Protein AF-0000000077059542 (afdb_homodimer)

Structure (mmCIF, N/CA/C/O backbone):
data_AF-0000000077059542-model_v1
#
loop_
_entity.id
_entity.type
_entity.pdbx_description
1 polymer '(S)-ureidoglycine aminohydrolase cupin domain-containing protein'
#
loop_
_atom_site.group_PDB
_atom_site.id
_atom_site.type_symbol
_atom_site.label_atom_id
_atom_site.label_alt_id
_atom_site.label_comp_id
_atom_site.label_asym_id
_atom_site.label_entity_id
_atom_site.label_seq_id
_atom_site.pdbx_PDB_ins_code
_atom_site.Cartn_x
_atom_site.Cartn_y
_atom_site.Cartn_z
_atom_site.occupancy
_atom_site.B_iso_or_equiv
_atom_site.auth_seq_id
_atom_site.auth_comp_id
_atom_site.auth_asym_id
_atom_site.auth_atom_id
_atom_site.pdbx_PDB_model_num
ATOM 1 N N . MET A 1 1 ? -5.996 3.938 18.656 1 91.06 1 MET A N 1
ATOM 2 C CA . MET A 1 1 ? -5.18 5.035 18.141 1 91.06 1 MET A CA 1
ATOM 3 C C . MET A 1 1 ? -5.598 5.406 16.719 1 91.06 1 MET A C 1
ATOM 5 O O . MET A 1 1 ? -6.008 4.543 15.938 1 91.06 1 MET A O 1
ATOM 9 N N . PRO A 1 2 ? -5.57 6.727 16.438 1 96.81 2 PRO A N 1
ATOM 10 C CA . PRO A 1 2 ? -5.965 7.133 15.078 1 96.81 2 PRO A CA 1
ATOM 11 C C . PRO A 1 2 ? -5.043 6.562 14 1 96.81 2 PRO A C 1
ATOM 13 O O . PRO A 1 2 ? -5.496 6.273 12.891 1 96.81 2 PRO A O 1
ATOM 16 N N . VAL A 1 3 ? -3.701 6.391 14.398 1 97.56 3 VAL A N 1
ATOM 17 C CA . VAL A 1 3 ? -2.721 5.859 13.461 1 97.56 3 VAL A CA 1
ATOM 18 C C . VAL A 1 3 ? -1.944 4.719 14.117 1 97.56 3 VAL A C 1
ATOM 20 O O . VAL A 1 3 ? -1.493 4.84 15.258 1 97.56 3 VAL A O 1
ATOM 23 N N . ASP A 1 4 ? -1.841 3.586 13.438 1 97.25 4 ASP A N 1
ATOM 24 C CA . ASP A 1 4 ? -0.886 2.545 13.805 1 97.25 4 ASP A CA 1
ATOM 25 C C . ASP A 1 4 ? 0.441 2.732 13.078 1 97.25 4 ASP A C 1
ATOM 27 O O . ASP A 1 4 ? 0.459 2.975 11.867 1 97.25 4 ASP A O 1
ATOM 31 N N . PHE A 1 5 ? 1.525 2.656 13.797 1 97.19 5 PHE A N 1
ATOM 32 C CA . PHE A 1 5 ? 2.865 2.762 13.234 1 97.19 5 PHE A CA 1
ATOM 33 C C . PHE A 1 5 ? 3.605 1.435 13.344 1 97.19 5 PHE A C 1
ATOM 35 O O . PHE A 1 5 ? 3.504 0.744 14.359 1 97.19 5 PHE A O 1
ATOM 42 N N . GLN A 1 6 ? 4.312 1.134 12.273 1 96 6 GLN A N 1
ATOM 43 C CA . GLN A 1 6 ? 5.137 -0.071 12.273 1 96 6 GLN A CA 1
ATOM 44 C C . GLN A 1 6 ? 6.594 0.259 11.969 1 96 6 GLN A C 1
ATOM 46 O O . GLN A 1 6 ? 6.883 1.061 11.078 1 96 6 GLN A O 1
ATOM 51 N N . SER A 1 7 ? 7.461 -0.426 12.711 1 96.69 7 SER A N 1
ATOM 52 C CA . SER A 1 7 ? 8.891 -0.231 12.492 1 96.69 7 SER A CA 1
ATOM 53 C C . SER A 1 7 ? 9.359 -0.919 11.211 1 96.69 7 SER A C 1
ATOM 55 O O . SER A 1 7 ? 8.695 -1.835 10.719 1 96.69 7 SER A O 1
ATOM 57 N N . ALA A 1 8 ? 10.547 -0.429 10.773 1 95.25 8 ALA A N 1
ATOM 58 C CA . ALA A 1 8 ? 11.125 -1.037 9.578 1 95.25 8 ALA A CA 1
ATOM 59 C C . ALA A 1 8 ? 11.5 -2.494 9.828 1 95.25 8 ALA A C 1
ATOM 61 O O . ALA A 1 8 ? 11.648 -3.275 8.891 1 95.25 8 ALA A O 1
ATOM 62 N N . THR A 1 9 ? 11.633 -2.836 11.039 1 92.62 9 THR A N 1
ATOM 63 C CA . THR A 1 9 ? 12.055 -4.195 11.367 1 92.62 9 THR A CA 1
ATOM 64 C C . THR A 1 9 ? 10.938 -5.191 11.055 1 92.62 9 THR A C 1
ATOM 66 O O . THR A 1 9 ? 11.195 -6.387 10.898 1 92.62 9 THR A O 1
ATOM 69 N N . GLU A 1 10 ? 9.734 -4.699 10.992 1 90.81 10 GLU A N 1
ATOM 70 C CA . GLU A 1 10 ? 8.602 -5.574 10.711 1 90.81 10 GLU A CA 1
ATOM 71 C C . GLU A 1 10 ? 8.789 -6.316 9.398 1 90.81 10 GLU A C 1
ATOM 73 O O . GLU A 1 10 ? 8.305 -7.441 9.234 1 90.81 10 GLU A O 1
ATOM 78 N N . ARG A 1 11 ? 9.555 -5.738 8.484 1 90 11 ARG A N 1
ATOM 79 C CA . ARG A 1 11 ? 9.766 -6.352 7.18 1 90 11 ARG A CA 1
ATOM 80 C C . ARG A 1 11 ? 10.602 -7.621 7.297 1 90 11 ARG A C 1
ATOM 82 O O . ARG A 1 11 ? 10.672 -8.414 6.355 1 90 11 ARG A O 1
ATOM 89 N N . PHE A 1 12 ? 11.156 -7.84 8.469 1 87.31 12 PHE A N 1
ATOM 90 C CA . PHE A 1 12 ? 12.023 -8.992 8.672 1 87.31 12 PHE A CA 1
ATOM 91 C C . PHE A 1 12 ? 11.367 -10.016 9.594 1 87.31 12 PHE A C 1
ATOM 93 O O . PHE A 1 12 ? 11.93 -11.078 9.859 1 87.31 12 PHE A O 1
ATOM 100 N N . LYS A 1 13 ? 10.25 -9.68 10.062 1 84 13 LYS A N 1
ATOM 101 C CA . LYS A 1 13 ? 9.539 -10.57 10.977 1 84 13 LYS A CA 1
ATOM 102 C C . LYS A 1 13 ? 8.32 -11.195 10.297 1 84 13 LYS A C 1
ATOM 104 O O . LYS A 1 13 ? 7.223 -11.203 10.867 1 84 13 LYS A O 1
ATOM 109 N N . ILE A 1 14 ? 8.57 -11.648 9.141 1 87.56 14 ILE A N 1
ATOM 110 C CA . ILE A 1 14 ? 7.465 -12.188 8.352 1 87.56 14 ILE A CA 1
ATOM 111 C C . ILE A 1 14 ? 7.469 -13.719 8.445 1 87.56 14 ILE A C 1
ATOM 113 O O . ILE A 1 14 ? 8.453 -14.359 8.078 1 87.56 14 ILE A O 1
ATOM 117 N N . PRO A 1 15 ? 6.383 -14.211 8.953 1 89.12 15 PRO A N 1
ATOM 118 C CA . PRO A 1 15 ? 6.328 -15.672 9.055 1 89.12 15 PRO A CA 1
ATOM 119 C C . PRO A 1 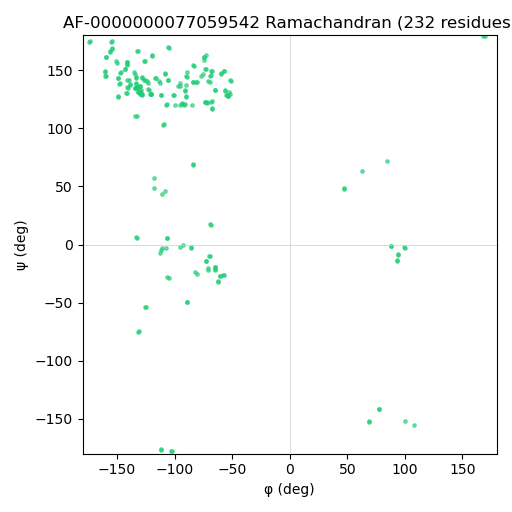15 ? 6.148 -16.359 7.703 1 89.12 15 PRO A C 1
ATOM 121 O O . PRO A 1 15 ? 5.637 -15.742 6.762 1 89.12 15 PRO A O 1
ATOM 124 N N . GLU A 1 16 ? 6.441 -17.688 7.652 1 87.88 16 GLU A N 1
ATOM 125 C CA . GLU A 1 16 ? 6.234 -18.5 6.461 1 87.88 16 GLU A CA 1
ATOM 126 C C . GLU A 1 16 ? 4.75 -18.734 6.199 1 87.88 16 GLU A C 1
ATOM 128 O O . GLU A 1 16 ? 3.98 -18.969 7.133 1 87.88 16 GLU A O 1
ATOM 133 N N . ALA A 1 17 ? 4.391 -18.703 4.977 1 82.94 17 ALA A N 1
ATOM 13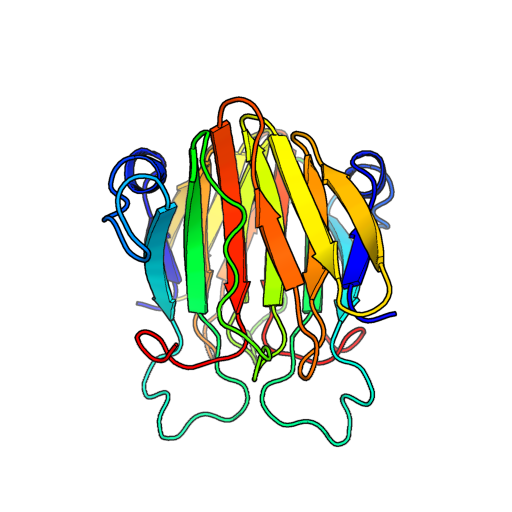4 C CA . ALA A 1 17 ? 2.971 -18.797 4.645 1 82.94 17 ALA A CA 1
ATOM 135 C C . ALA A 1 17 ? 2.713 -19.938 3.658 1 82.94 17 ALA A C 1
ATOM 137 O O . ALA A 1 17 ? 1.747 -20.688 3.809 1 82.94 17 ALA A O 1
ATOM 138 N N . PHE A 1 18 ? 3.379 -20.031 2.506 1 80.5 18 PHE A N 1
ATOM 139 C CA . PHE A 1 18 ? 3.109 -20.984 1.445 1 80.5 18 PHE A CA 1
ATOM 140 C C . PHE A 1 18 ? 4.312 -21.891 1.217 1 80.5 18 PHE A C 1
ATOM 142 O O . PHE A 1 18 ? 4.793 -22.031 0.089 1 80.5 18 PHE A O 1
ATOM 149 N N . GLY A 1 19 ? 4.793 -22.406 2.295 1 79.44 19 GLY A N 1
ATOM 150 C CA . GLY A 1 19 ? 5.961 -23.266 2.166 1 79.44 19 GLY A CA 1
ATOM 151 C C . GLY A 1 19 ? 7.234 -22.625 2.68 1 79.44 19 GLY A C 1
ATOM 152 O O . GLY A 1 19 ? 7.18 -21.625 3.404 1 79.44 19 GLY A O 1
ATOM 153 N N . SER A 1 20 ? 8.312 -23.078 2.168 1 86.38 20 SER A N 1
ATOM 154 C CA . SER A 1 20 ? 9.562 -22.75 2.842 1 86.38 20 SER A CA 1
ATOM 155 C C . SER A 1 20 ? 10.18 -21.484 2.258 1 86.38 20 SER A C 1
ATOM 157 O O . SER A 1 20 ? 11.234 -21.031 2.719 1 86.38 20 SER A O 1
ATOM 159 N N . HIS A 1 21 ? 9.492 -20.875 1.218 1 96.25 21 HIS A N 1
ATOM 160 C CA . HIS A 1 21 ? 10.234 -19.781 0.618 1 96.25 21 HIS A CA 1
ATOM 161 C C . HIS A 1 21 ? 9.352 -18.547 0.441 1 96.25 21 HIS A C 1
ATOM 163 O O . HIS A 1 21 ? 9.711 -17.625 -0.286 1 96.25 21 HIS A O 1
ATOM 169 N N . VAL A 1 22 ? 8.148 -18.641 0.962 1 95.94 22 VAL A N 1
ATOM 170 C CA . VAL A 1 22 ? 7.234 -17.5 0.896 1 95.94 22 VAL A CA 1
ATOM 171 C C . VAL A 1 22 ? 6.84 -17.078 2.307 1 95.94 22 VAL A C 1
ATOM 173 O O . VAL A 1 22 ? 6.422 -17.906 3.121 1 95.94 22 VAL A O 1
ATOM 176 N N . PHE A 1 23 ? 6.977 -15.797 2.57 1 95.69 23 PHE A N 1
ATOM 177 C CA . PHE A 1 23 ? 6.703 -15.203 3.875 1 95.6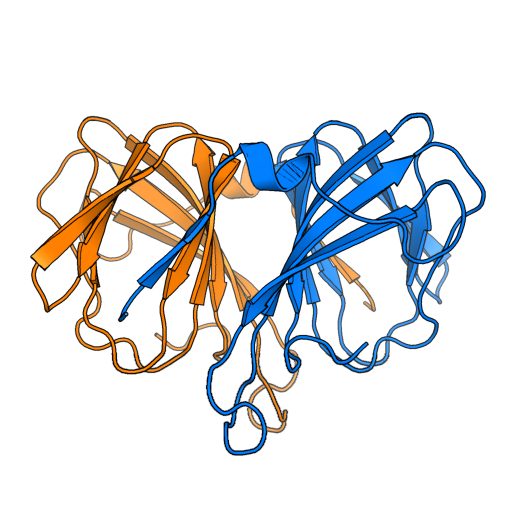9 23 PHE A CA 1
ATOM 178 C C . PHE A 1 23 ? 5.77 -14.008 3.738 1 95.69 23 PHE A C 1
ATOM 180 O O . PHE A 1 23 ? 5.941 -13.172 2.846 1 95.69 23 PHE A O 1
ATOM 187 N N . PHE A 1 24 ? 4.707 -13.992 4.527 1 94 24 PHE A N 1
ATOM 188 C CA . PHE A 1 24 ? 3.914 -12.773 4.543 1 94 24 PHE A CA 1
ATOM 189 C C . PHE A 1 24 ? 3.25 -12.578 5.902 1 94 24 PHE A C 1
ATOM 191 O O . PHE A 1 24 ? 3.076 -13.531 6.66 1 94 24 PHE A O 1
ATOM 198 N N . ARG A 1 25 ? 2.934 -11.336 6.188 1 93.88 25 ARG A N 1
ATOM 199 C CA . ARG A 1 25 ? 2.27 -10.961 7.434 1 93.88 25 ARG A CA 1
ATOM 200 C C . ARG A 1 25 ? 1.373 -9.75 7.238 1 93.88 25 ARG A C 1
ATOM 202 O O . ARG A 1 25 ? 1.81 -8.727 6.695 1 93.88 25 ARG A O 1
ATOM 209 N N . ASP A 1 26 ? 0.082 -9.93 7.668 1 96.38 26 ASP A N 1
ATOM 210 C CA . ASP A 1 26 ? -0.771 -8.758 7.848 1 96.38 26 ASP A CA 1
ATOM 211 C C . ASP A 1 26 ? -0.276 -7.895 9.008 1 96.38 26 ASP A C 1
ATOM 213 O O . ASP A 1 26 ? -0.226 -8.352 10.148 1 96.38 26 ASP A O 1
ATOM 217 N N . ILE A 1 27 ? 0.007 -6.625 8.734 1 96.06 27 ILE A N 1
ATOM 218 C CA . ILE A 1 27 ? 0.689 -5.867 9.781 1 96.06 27 ILE A CA 1
ATOM 219 C C . ILE A 1 27 ? -0.287 -4.891 10.43 1 96.06 27 ILE A C 1
ATOM 221 O O . ILE A 1 27 ? -0.1 -4.488 11.578 1 96.06 27 ILE A O 1
ATOM 225 N N . ALA A 1 28 ? -1.316 -4.406 9.742 1 97.38 28 ALA A N 1
ATOM 226 C CA . ALA A 1 28 ? -2.391 -3.564 10.258 1 97.38 28 ALA A CA 1
ATOM 227 C C . ALA A 1 28 ? -3.607 -3.6 9.336 1 97.38 28 ALA A C 1
ATOM 229 O O . ALA A 1 28 ? -3.467 -3.752 8.125 1 97.38 28 ALA A O 1
ATOM 230 N N . GLY A 1 29 ? -4.746 -3.453 9.914 1 98.25 29 GLY A N 1
ATOM 231 C CA . GLY A 1 29 ? -5.938 -3.547 9.086 1 98.25 29 GLY A CA 1
ATOM 232 C C . GLY A 1 29 ? -7.129 -2.805 9.664 1 98.25 29 GLY A C 1
ATOM 233 O O . GLY A 1 29 ? -7.051 -2.258 10.766 1 98.25 29 GLY A O 1
ATOM 234 N N . THR A 1 30 ? -8.156 -2.779 8.898 1 98.44 30 THR A N 1
ATOM 235 C CA . THR A 1 30 ? -9.422 -2.154 9.273 1 98.44 30 THR A CA 1
ATOM 236 C C . THR A 1 30 ? -9.93 -2.717 10.602 1 98.44 30 THR A C 1
ATOM 238 O O . THR A 1 30 ? -9.977 -3.936 10.789 1 98.44 30 THR A O 1
ATOM 241 N N . LYS A 1 31 ? -10.219 -1.711 11.43 1 96.12 31 LYS A N 1
ATOM 242 C CA . LYS A 1 31 ? -10.875 -2.111 12.672 1 96.12 31 LYS A CA 1
ATOM 243 C C . LYS A 1 31 ? -12.32 -2.52 12.422 1 96.12 31 LYS A C 1
ATOM 245 O O . LYS A 1 31 ? -12.984 -1.965 11.539 1 96.12 31 LYS A O 1
ATOM 250 N N . ASP A 1 32 ? -12.891 -3.438 13.25 1 94.12 32 ASP A N 1
ATOM 251 C CA . ASP A 1 32 ? -14.273 -3.91 13.133 1 94.12 32 ASP A CA 1
ATOM 252 C C . ASP A 1 32 ? -14.609 -4.273 11.688 1 94.12 32 ASP A C 1
ATOM 254 O O . ASP A 1 32 ? -15.617 -3.818 11.148 1 94.12 32 ASP A O 1
ATOM 258 N N . ALA A 1 33 ? -13.766 -5.012 11.039 1 93.5 33 ALA A N 1
ATOM 259 C CA . ALA A 1 33 ? -13.836 -5.301 9.609 1 93.5 33 ALA A CA 1
ATOM 260 C C . ALA A 1 33 ? -15.133 -6.02 9.258 1 93.5 33 ALA A C 1
ATOM 262 O O . ALA A 1 33 ? -15.609 -5.941 8.117 1 93.5 33 ALA A O 1
ATOM 263 N N . ASP A 1 34 ? -15.664 -6.715 10.164 1 92.25 34 ASP A N 1
ATOM 264 C CA . ASP A 1 34 ? -16.906 -7.438 9.898 1 92.25 34 ASP A CA 1
ATOM 265 C C . ASP A 1 34 ? -18.062 -6.473 9.617 1 92.25 34 ASP A C 1
ATOM 267 O O . ASP A 1 34 ? -19.031 -6.836 8.969 1 92.25 34 ASP A O 1
ATOM 271 N N . ARG A 1 35 ? -17.922 -5.285 10.055 1 92.38 35 ARG A N 1
ATOM 272 C CA . ARG A 1 35 ? -18.984 -4.297 9.922 1 92.38 35 ARG A CA 1
ATOM 273 C C . ARG A 1 35 ? -18.578 -3.189 8.953 1 92.38 35 ARG A C 1
ATOM 275 O O . ARG A 1 35 ? -19.375 -2.285 8.672 1 92.38 35 ARG A O 1
ATOM 282 N N . ALA A 1 36 ? -17.453 -3.232 8.516 1 91.69 36 ALA A N 1
ATOM 283 C CA . ALA A 1 36 ? -16.922 -2.135 7.711 1 91.69 36 ALA A CA 1
ATOM 284 C C . ALA A 1 36 ? -17.094 -2.414 6.219 1 91.69 36 ALA A C 1
ATOM 286 O O . ALA A 1 36 ? -16.953 -3.557 5.777 1 91.69 36 ALA A O 1
ATOM 287 N N . GLN A 1 37 ? -17.469 -1.253 5.629 1 90.81 37 GLN A N 1
ATOM 288 C CA . GLN A 1 37 ? -17.328 -1.276 4.176 1 90.81 37 GLN A CA 1
ATOM 289 C C . GLN A 1 37 ? -15.938 -0.8 3.758 1 90.81 37 GLN A C 1
ATOM 291 O O . GLN A 1 37 ? -15.258 -0.093 4.512 1 90.81 37 GLN A O 1
ATOM 296 N N . ASP A 1 38 ? -15.398 -1.327 2.631 1 96.25 38 ASP A N 1
ATOM 297 C CA . ASP A 1 38 ? -14.078 -0.953 2.121 1 96.25 38 ASP A CA 1
ATOM 298 C C . ASP A 1 38 ? -12.984 -1.317 3.117 1 96.25 38 ASP A C 1
ATOM 300 O O . ASP A 1 38 ? -12.32 -0.437 3.668 1 96.25 38 ASP A O 1
ATOM 304 N N . ARG A 1 39 ? -12.852 -2.639 3.359 1 98.06 39 ARG A N 1
ATOM 305 C CA . ARG A 1 39 ? -11.844 -3.15 4.289 1 98.06 39 ARG A CA 1
ATOM 306 C C . ARG A 1 39 ? -10.453 -3.113 3.668 1 98.06 39 ARG A C 1
ATOM 308 O O . ARG A 1 39 ? -10.305 -3.271 2.455 1 98.06 39 ARG A O 1
ATOM 315 N N . LEU A 1 40 ? -9.461 -2.889 4.461 1 98.75 40 LEU A N 1
ATOM 316 C CA . LEU A 1 40 ? -8.07 -2.721 4.043 1 98.75 40 LEU A CA 1
ATOM 317 C C . LEU A 1 40 ? -7.121 -3.395 5.027 1 98.75 40 LEU A C 1
ATOM 319 O O . LEU A 1 40 ? -7.324 -3.318 6.242 1 98.75 40 LEU A O 1
ATOM 323 N N . VAL A 1 41 ? -6.121 -3.979 4.461 1 98.56 41 VAL A N 1
ATOM 324 C CA . VAL A 1 41 ? -5.039 -4.484 5.301 1 98.56 41 VAL A CA 1
ATOM 325 C C . VAL A 1 41 ? -3.695 -4.176 4.645 1 98.56 41 VAL A C 1
ATOM 327 O O . VAL A 1 41 ? -3.557 -4.266 3.424 1 98.56 41 VAL A O 1
ATOM 330 N N . GLY A 1 42 ? -2.711 -3.744 5.434 1 98.38 42 GLY A N 1
ATOM 331 C CA . GLY A 1 42 ? -1.321 -3.633 5.023 1 98.38 42 GLY A CA 1
ATOM 332 C C . GLY A 1 42 ? -0.521 -4.895 5.277 1 98.38 42 GLY A C 1
ATOM 333 O O . GLY A 1 42 ? -0.759 -5.602 6.258 1 98.38 42 GLY A O 1
ATOM 334 N N . ILE A 1 43 ? 0.43 -5.191 4.363 1 97.5 43 ILE A N 1
ATOM 335 C CA . ILE A 1 43 ? 1.104 -6.484 4.367 1 97.5 43 ILE A CA 1
ATOM 336 C C . ILE A 1 43 ? 2.584 -6.297 4.035 1 97.5 43 ILE A C 1
ATOM 338 O O . ILE A 1 43 ? 2.93 -5.562 3.107 1 97.5 43 ILE A O 1
ATOM 342 N N . TRP A 1 44 ? 3.438 -6.945 4.758 1 97.88 44 TRP A N 1
ATOM 343 C CA . TRP A 1 44 ? 4.77 -7.215 4.234 1 97.88 44 TRP A CA 1
ATOM 344 C C . TRP A 1 44 ? 4.848 -8.617 3.633 1 97.88 44 TRP A C 1
ATOM 346 O O . TRP A 1 44 ? 4.281 -9.562 4.18 1 97.88 44 TRP A O 1
ATOM 356 N N . PHE A 1 45 ? 5.453 -8.711 2.521 1 97.06 45 PHE A N 1
ATOM 357 C CA . PHE A 1 45 ? 5.586 -9.93 1.737 1 97.06 45 PHE A CA 1
ATOM 358 C C . PHE A 1 45 ? 7.031 -10.141 1.302 1 97.06 45 PHE A C 1
ATOM 360 O O . PHE A 1 45 ? 7.676 -9.211 0.81 1 97.06 45 PHE A O 1
ATOM 367 N N . ARG A 1 46 ? 7.547 -11.359 1.52 1 97.31 46 ARG A N 1
ATOM 368 C CA . ARG A 1 46 ? 8.867 -11.758 1.037 1 97.31 46 ARG A CA 1
ATOM 369 C C . ARG A 1 46 ? 8.797 -13.094 0.304 1 97.31 46 ARG A C 1
ATOM 371 O O . ARG A 1 46 ? 8.117 -14.023 0.755 1 97.31 46 ARG A O 1
ATOM 378 N N . ILE A 1 47 ? 9.477 -13.133 -0.782 1 97.56 47 ILE A N 1
ATOM 379 C CA . ILE A 1 47 ? 9.602 -14.391 -1.511 1 97.56 47 ILE A CA 1
ATOM 380 C C . ILE A 1 47 ? 11.078 -14.648 -1.823 1 97.56 47 ILE A C 1
ATOM 382 O O . ILE A 1 47 ? 11.805 -13.742 -2.211 1 97.56 47 ILE A O 1
ATOM 386 N N . GLU A 1 48 ? 11.492 -15.805 -1.572 1 97.62 48 GLU A N 1
ATOM 387 C CA . GLU A 1 48 ? 12.828 -16.266 -1.922 1 97.62 48 GLU A CA 1
ATOM 388 C C . GLU A 1 48 ? 12.789 -17.219 -3.117 1 97.62 48 GLU A C 1
ATOM 390 O O . GLU A 1 48 ? 11.711 -17.594 -3.58 1 97.62 48 GLU A O 1
ATOM 395 N N . LYS A 1 49 ? 14.008 -17.484 -3.588 1 97.69 49 LYS A N 1
ATOM 396 C CA . LYS A 1 49 ? 14.086 -18.391 -4.723 1 97.69 49 LYS A CA 1
ATOM 397 C C . LYS A 1 49 ? 13.336 -19.688 -4.438 1 97.69 49 LYS A C 1
ATOM 399 O O . LYS A 1 49 ? 13.5 -20.281 -3.367 1 97.69 49 LYS A O 1
ATOM 404 N N . GLY A 1 50 ? 12.5 -20.109 -5.344 1 96.75 50 GLY A N 1
ATOM 405 C CA . GLY A 1 50 ? 11.68 -21.312 -5.262 1 96.75 50 GLY A CA 1
ATOM 406 C C . GLY A 1 50 ? 10.609 -21.375 -6.34 1 96.75 50 GLY A C 1
ATOM 407 O O . GLY A 1 50 ? 10.586 -20.547 -7.254 1 96.75 50 GLY A O 1
ATOM 408 N N . PRO A 1 51 ? 9.812 -22.469 -6.344 1 95.75 51 PRO A N 1
ATOM 409 C CA . PRO A 1 51 ? 8.727 -22.547 -7.324 1 95.75 51 PRO A CA 1
ATOM 410 C C . PRO A 1 51 ? 7.77 -21.359 -7.234 1 95.75 51 PRO A C 1
ATOM 412 O O . PRO A 1 51 ? 7.613 -20.766 -6.16 1 95.75 51 PRO A O 1
ATOM 415 N N . GLU A 1 52 ? 7.199 -21 -8.406 1 95.56 52 GLU A N 1
ATOM 416 C CA . GLU A 1 52 ? 6.203 -19.938 -8.383 1 95.56 52 GLU A CA 1
ATOM 417 C C . GLU A 1 52 ? 5.02 -20.297 -7.492 1 95.56 52 GLU A C 1
ATOM 419 O O . GLU A 1 52 ? 4.629 -21.469 -7.418 1 95.56 52 GLU A O 1
ATOM 424 N N . VAL A 1 53 ? 4.445 -19.266 -6.875 1 94.56 53 VAL A N 1
ATOM 425 C CA . VAL A 1 53 ? 3.344 -19.5 -5.945 1 94.56 53 VAL A CA 1
ATOM 426 C C . VAL A 1 53 ? 2.227 -18.484 -6.211 1 94.56 53 VAL A C 1
ATOM 428 O O . VAL A 1 53 ? 2.479 -17.391 -6.707 1 94.56 53 VAL A O 1
ATOM 431 N N . GLY A 1 54 ? 0.961 -18.859 -5.984 1 89.5 54 GLY A N 1
ATOM 432 C CA . GLY A 1 54 ? -0.188 -17.969 -6.004 1 89.5 54 GLY A CA 1
ATOM 433 C C . GLY A 1 54 ? -1.394 -18.547 -5.277 1 89.5 54 GLY A C 1
ATOM 434 O O . GLY A 1 54 ? -1.555 -19.766 -5.191 1 89.5 54 GLY A O 1
ATOM 435 N N . PRO A 1 55 ? -2.166 -17.625 -4.605 1 78.62 55 PRO A N 1
ATOM 436 C CA . PRO A 1 55 ? -3.326 -18.094 -3.834 1 78.62 55 PRO A CA 1
ATOM 437 C C . PRO A 1 55 ? -4.457 -18.609 -4.723 1 78.62 55 PRO A C 1
ATOM 439 O O . PRO A 1 55 ? -5.582 -18.781 -4.25 1 78.62 55 PRO A O 1
ATOM 442 N N . GLY A 1 56 ? -4.23 -18.922 -5.934 1 87.25 56 GLY A N 1
ATOM 443 C CA . GLY A 1 56 ? -5.348 -19.156 -6.832 1 87.25 56 GLY A CA 1
ATOM 444 C C . GLY A 1 56 ? -6.008 -17.891 -7.32 1 87.25 56 GLY A C 1
ATOM 445 O O . GLY A 1 56 ? -5.324 -16.891 -7.602 1 87.25 56 GLY A O 1
ATOM 446 N N . ILE A 1 57 ? -7.344 -17.938 -7.414 1 94.31 57 ILE A N 1
ATOM 447 C CA . ILE A 1 57 ? -8.062 -16.75 -7.852 1 94.31 57 ILE A CA 1
ATOM 448 C C . ILE A 1 57 ? -8.039 -15.695 -6.746 1 94.31 57 ILE A C 1
ATOM 450 O O . ILE A 1 57 ? -8.445 -15.961 -5.613 1 94.31 57 ILE A O 1
ATOM 454 N N . HIS A 1 58 ? -7.508 -14.547 -7.07 1 95 58 HIS A N 1
ATOM 455 C CA . HIS A 1 58 ? -7.555 -13.43 -6.137 1 95 58 HIS A CA 1
ATOM 456 C C . HIS A 1 58 ? -8.984 -12.93 -5.941 1 95 58 HIS A C 1
ATOM 458 O O . HIS A 1 58 ? -9.57 -12.336 -6.852 1 95 58 HIS A O 1
ATOM 464 N N . GLY A 1 59 ? -9.445 -13.062 -4.738 1 94.31 59 GLY A N 1
ATOM 465 C CA . GLY A 1 59 ? -10.82 -12.656 -4.469 1 94.31 59 GLY A CA 1
ATOM 466 C C . GLY A 1 59 ? -10.961 -11.18 -4.145 1 94.31 59 GLY A C 1
ATOM 467 O O . GLY A 1 59 ? -12.062 -10.703 -3.889 1 94.31 59 GLY A O 1
ATOM 468 N N . TYR A 1 60 ? -9.961 -10.453 -4.082 1 96.56 60 TYR A N 1
ATOM 469 C CA . TYR A 1 60 ? -9.922 -9.039 -3.719 1 96.56 60 TYR A CA 1
ATOM 470 C C . TYR A 1 60 ? -8.906 -8.289 -4.57 1 96.56 60 TYR A C 1
ATOM 472 O O . TYR A 1 60 ? -8.031 -8.898 -5.191 1 96.56 60 TYR A O 1
ATOM 480 N N . ASP A 1 61 ? -9.109 -6.988 -4.676 1 98.06 61 ASP A N 1
ATOM 481 C CA . ASP A 1 61 ? -8.07 -6.133 -5.242 1 98.06 61 ASP A CA 1
ATOM 482 C C . ASP A 1 61 ? -6.863 -6.043 -4.312 1 98.06 61 ASP A C 1
ATOM 484 O O . ASP A 1 61 ? -7.016 -5.977 -3.092 1 98.06 61 ASP A O 1
ATOM 488 N N . GLU A 1 62 ? -5.699 -5.945 -4.852 1 98.31 62 GLU A N 1
ATOM 489 C CA . GLU A 1 62 ? -4.441 -5.836 -4.121 1 98.31 62 GLU A CA 1
ATOM 490 C C . GLU A 1 62 ? -3.426 -4.996 -4.891 1 98.31 62 GLU A C 1
ATOM 492 O O . GLU A 1 62 ? -3.311 -5.117 -6.113 1 98.31 62 GLU A O 1
ATOM 497 N N . CYS A 1 63 ? -2.729 -4.148 -4.172 1 98.88 63 CYS A N 1
ATOM 498 C CA . CYS A 1 63 ? -1.642 -3.408 -4.801 1 98.88 63 CYS A CA 1
ATOM 499 C C . CYS A 1 63 ? -0.375 -3.473 -3.955 1 98.88 63 CYS A C 1
ATOM 501 O O . CYS A 1 63 ? -0.407 -3.951 -2.82 1 98.88 63 CYS A O 1
ATOM 503 N N . GLY A 1 64 ? 0.714 -3.074 -4.578 1 98.69 64 GLY A N 1
ATOM 504 C CA . GLY A 1 64 ? 1.964 -3.096 -3.836 1 98.69 64 GLY A CA 1
ATOM 505 C C . GLY A 1 64 ? 3.123 -2.484 -4.602 1 98.69 64 GLY A C 1
ATOM 506 O O . GLY A 1 64 ? 2.975 -2.102 -5.766 1 98.69 64 GLY A O 1
ATOM 507 N N . VAL A 1 65 ? 4.238 -2.387 -3.908 1 98.81 65 VAL A N 1
ATOM 508 C CA . VAL A 1 65 ? 5.504 -1.903 -4.453 1 98.81 65 VAL A CA 1
ATOM 509 C C . VAL A 1 65 ? 6.637 -2.842 -4.039 1 98.81 65 VAL A C 1
ATOM 511 O O . VAL A 1 65 ? 6.664 -3.328 -2.906 1 98.81 65 VAL A O 1
ATOM 514 N N . VAL A 1 66 ? 7.508 -3.076 -5.008 1 98.69 66 VAL A N 1
ATOM 515 C CA . VAL A 1 66 ? 8.711 -3.82 -4.66 1 98.69 66 VAL A CA 1
ATOM 516 C C . VAL A 1 66 ? 9.656 -2.93 -3.859 1 98.69 66 VAL A C 1
ATOM 518 O O . VAL A 1 66 ? 10.047 -1.854 -4.324 1 98.69 66 VAL A O 1
ATOM 521 N N . TRP A 1 67 ? 9.961 -3.398 -2.713 1 98.06 67 TRP A N 1
ATOM 522 C CA . TRP A 1 67 ? 10.82 -2.652 -1.801 1 98.06 67 TRP A CA 1
ATOM 523 C C . TRP A 1 67 ? 12.289 -2.992 -2.035 1 98.06 67 TRP A C 1
ATOM 525 O O . TRP A 1 67 ? 13.125 -2.096 -2.143 1 98.06 67 TRP A O 1
ATOM 535 N N . GLU A 1 68 ? 12.57 -4.211 -2.074 1 97.56 68 GLU A N 1
ATOM 536 C CA . GLU A 1 68 ? 13.914 -4.742 -2.242 1 97.56 68 GLU A CA 1
ATOM 537 C C . GLU A 1 68 ? 13.914 -6 -3.109 1 97.56 68 GLU A C 1
ATOM 539 O O . GLU A 1 68 ? 12.953 -6.77 -3.088 1 97.56 68 GLU A O 1
ATOM 544 N N . GLY A 1 69 ? 15.07 -6.234 -3.834 1 98.31 69 GLY A N 1
ATOM 545 C CA . GLY A 1 69 ? 15.164 -7.402 -4.695 1 98.31 69 GLY A CA 1
ATOM 546 C C . GLY A 1 69 ? 14.25 -7.32 -5.906 1 98.31 69 GLY A C 1
ATOM 547 O O . GLY A 1 69 ? 14.062 -6.246 -6.48 1 98.31 69 GLY A O 1
ATOM 548 N N . THR A 1 70 ? 13.852 -8.59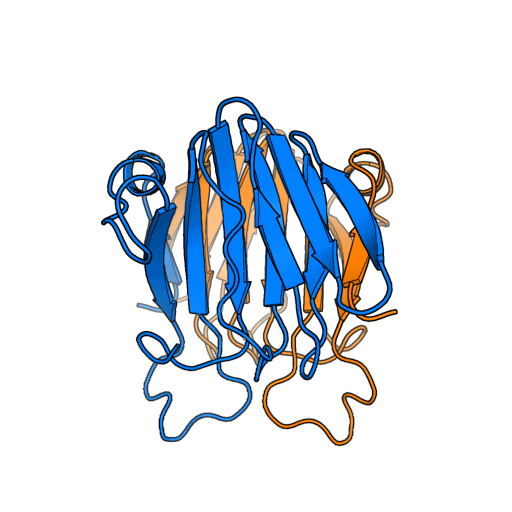4 -6.383 1 98.75 70 THR A N 1
ATOM 549 C CA . THR A 1 70 ? 13 -8.656 -7.562 1 98.75 70 THR A CA 1
ATOM 550 C C . THR A 1 70 ? 11.844 -9.625 -7.336 1 98.75 70 THR A C 1
ATOM 552 O O . THR A 1 70 ? 12.008 -10.664 -6.691 1 98.75 70 THR A O 1
ATOM 555 N N . VAL A 1 71 ? 10.727 -9.297 -7.867 1 98.62 71 VAL A N 1
ATOM 556 C CA . VAL A 1 71 ? 9.547 -10.156 -7.855 1 98.62 71 VAL A CA 1
ATOM 557 C C . VAL A 1 71 ? 8.992 -10.289 -9.273 1 98.62 71 VAL A C 1
ATOM 559 O O . VAL A 1 71 ? 8.805 -9.289 -9.969 1 98.62 71 VAL A O 1
ATOM 562 N N . THR A 1 72 ? 8.773 -11.484 -9.672 1 98.62 72 THR A N 1
ATOM 563 C CA . THR A 1 72 ? 8.125 -11.75 -10.953 1 98.62 72 THR A CA 1
ATOM 564 C C . THR A 1 72 ? 6.652 -12.102 -10.758 1 98.62 72 THR A C 1
ATOM 566 O O . THR A 1 72 ? 6.31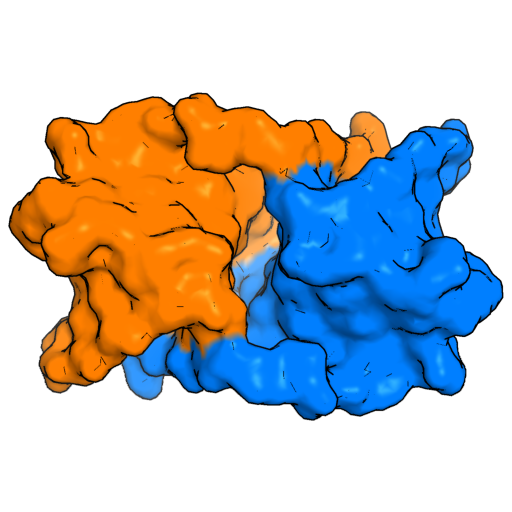6 -12.938 -9.922 1 98.62 72 THR A O 1
ATOM 569 N N . LEU A 1 73 ? 5.801 -11.445 -11.461 1 98.5 73 LEU A N 1
ATOM 570 C CA . LEU A 1 73 ? 4.379 -11.766 -11.492 1 98.5 73 LEU A CA 1
ATOM 571 C C . LEU A 1 73 ? 3.975 -12.297 -12.867 1 98.5 73 LEU A C 1
ATOM 573 O O . LEU A 1 73 ? 4.297 -11.688 -13.891 1 98.5 73 LEU A O 1
ATOM 577 N N . ARG A 1 74 ? 3.352 -13.375 -12.812 1 97.5 74 ARG A N 1
ATOM 578 C CA . ARG A 1 74 ? 2.756 -13.953 -14.016 1 97.5 74 ARG A CA 1
ATOM 579 C C . ARG A 1 74 ? 1.25 -14.133 -13.852 1 97.5 74 ARG A C 1
ATOM 581 O O . ARG A 1 74 ? 0.794 -14.75 -12.883 1 97.5 74 ARG A O 1
ATOM 588 N N . ASP A 1 75 ? 0.488 -13.633 -14.867 1 96.88 75 ASP A N 1
ATOM 589 C CA . ASP A 1 75 ? -0.961 -13.727 -14.711 1 96.88 75 ASP A CA 1
ATOM 590 C C . ASP A 1 75 ? -1.529 -14.859 -15.57 1 96.88 75 ASP A C 1
ATOM 592 O O . ASP A 1 75 ? -0.781 -15.57 -16.234 1 96.88 75 ASP A O 1
ATOM 596 N N . GLU A 1 76 ? -2.889 -15.031 -15.555 1 96.31 76 GLU A N 1
ATOM 597 C CA . GLU A 1 76 ? -3.582 -16.188 -16.125 1 96.31 76 GLU A CA 1
ATOM 598 C C . GLU A 1 76 ? -3.566 -16.141 -17.656 1 96.31 76 GLU A C 1
ATOM 600 O O . GLU A 1 76 ? -3.852 -17.141 -18.312 1 96.31 76 GLU A O 1
ATOM 605 N N . ILE A 1 77 ? -3.232 -15.031 -18.188 1 95.31 77 ILE A N 1
ATOM 606 C CA . ILE A 1 77 ? -3.244 -14.945 -19.641 1 95.31 77 ILE A CA 1
ATOM 607 C C . ILE A 1 77 ? -1.812 -14.945 -20.172 1 95.31 77 ILE A C 1
ATOM 609 O O . ILE A 1 77 ? -1.575 -14.633 -21.344 1 95.31 77 ILE A O 1
ATOM 613 N N . GLY A 1 78 ? -0.889 -15.125 -19.328 1 92.94 78 GLY A N 1
ATOM 614 C CA . GLY A 1 78 ? 0.482 -15.367 -19.75 1 92.94 78 GLY A CA 1
ATOM 615 C C . GLY A 1 78 ? 1.354 -14.125 -19.672 1 92.94 78 GLY A C 1
ATOM 616 O O . GLY A 1 78 ? 2.545 -14.172 -19.984 1 92.94 78 GLY A O 1
ATOM 617 N N . ASN A 1 79 ? 0.761 -13.023 -19.312 1 95.56 79 ASN A N 1
ATOM 618 C CA . ASN A 1 79 ? 1.598 -11.852 -19.078 1 95.56 79 ASN A CA 1
ATOM 619 C C . ASN A 1 79 ? 2.539 -12.062 -17.891 1 95.56 79 ASN A C 1
ATOM 621 O O . ASN A 1 79 ? 2.137 -12.602 -16.859 1 95.56 79 ASN A O 1
ATOM 625 N N . GLU A 1 80 ? 3.807 -11.703 -18.125 1 97 80 GLU A N 1
ATOM 626 C CA . GLU A 1 80 ? 4.828 -11.844 -17.094 1 97 80 GLU A CA 1
ATOM 627 C C . GLU A 1 80 ? 5.699 -10.594 -17 1 97 80 GLU A C 1
ATOM 629 O O . GLU A 1 80 ? 6.129 -10.055 -18.016 1 97 80 GLU A O 1
ATOM 634 N N . ARG A 1 81 ? 5.926 -10.156 -15.797 1 98.25 81 ARG A N 1
ATOM 635 C CA . ARG A 1 81 ? 6.801 -9.016 -15.562 1 98.25 81 ARG A CA 1
ATOM 636 C C . ARG A 1 81 ? 7.648 -9.219 -14.312 1 98.25 81 ARG A C 1
ATOM 638 O O . ARG A 1 81 ? 7.145 -9.672 -13.281 1 98.25 81 ARG A O 1
ATOM 645 N N . THR A 1 82 ? 8.953 -8.984 -14.484 1 98.75 82 THR A N 1
ATOM 646 C CA . THR A 1 82 ? 9.844 -8.922 -13.336 1 98.75 82 THR A CA 1
ATOM 647 C C . THR A 1 82 ? 10.008 -7.48 -12.852 1 98.75 82 THR A C 1
ATOM 649 O O . THR A 1 82 ? 10.445 -6.613 -13.609 1 98.75 82 THR A O 1
ATOM 652 N N . LEU A 1 83 ? 9.648 -7.285 -11.633 1 98.75 83 LEU A N 1
ATOM 653 C CA . LEU A 1 83 ? 9.664 -5.945 -11.055 1 98.75 83 LEU A CA 1
ATOM 654 C C . LEU A 1 83 ? 10.836 -5.785 -10.094 1 98.75 83 LEU A C 1
ATOM 656 O O . LEU A 1 83 ? 11.164 -6.711 -9.352 1 98.75 83 LEU A O 1
ATOM 660 N N . GLY A 1 84 ? 11.43 -4.555 -10.164 1 98.69 84 GLY A N 1
ATOM 661 C CA . GLY A 1 84 ? 12.461 -4.188 -9.203 1 98.69 84 GLY A CA 1
ATOM 662 C C . GLY A 1 84 ? 12.016 -3.096 -8.25 1 98.69 84 GLY A C 1
ATOM 663 O O . GLY A 1 84 ? 10.859 -2.676 -8.266 1 98.69 84 GLY A O 1
ATOM 664 N N . PRO A 1 85 ? 13.031 -2.672 -7.363 1 98.44 85 PRO A N 1
ATOM 665 C CA . PRO A 1 85 ? 12.688 -1.694 -6.328 1 98.44 85 PRO A CA 1
ATOM 666 C C . PRO A 1 85 ? 12.023 -0.439 -6.895 1 98.44 85 PRO A C 1
ATOM 668 O O . PRO A 1 85 ? 12.562 0.178 -7.82 1 98.44 85 PRO A O 1
ATOM 671 N N . GLY A 1 86 ? 10.875 -0.098 -6.32 1 98 86 GLY A N 1
ATOM 672 C CA . GLY A 1 86 ? 10.164 1.102 -6.727 1 98 86 GLY A CA 1
ATOM 673 C C . GLY A 1 86 ? 9.117 0.842 -7.797 1 98 86 GLY A C 1
ATOM 674 O O . GLY A 1 86 ? 8.273 1.699 -8.07 1 98 86 GLY A O 1
ATOM 675 N N . GLU A 1 87 ? 9.141 -0.293 -8.438 1 98.56 87 GLU A N 1
ATOM 676 C CA . GLU A 1 87 ? 8.062 -0.646 -9.352 1 98.56 87 GLU A CA 1
ATOM 677 C C . GLU A 1 87 ? 6.855 -1.192 -8.609 1 98.56 87 GLU A C 1
ATOM 679 O O . GLU A 1 87 ? 7.004 -1.914 -7.617 1 98.56 87 GLU A O 1
ATOM 684 N N . SER A 1 88 ? 5.648 -0.787 -9.055 1 98.44 88 SER A N 1
ATOM 685 C CA . SER A 1 88 ? 4.422 -1.149 -8.352 1 98.44 88 SER A CA 1
ATOM 686 C C . SER A 1 88 ? 3.49 -1.96 -9.242 1 98.44 88 SER A C 1
ATOM 688 O O . SER A 1 88 ? 3.691 -2.033 -10.453 1 98.44 88 SER A O 1
ATOM 690 N N . PHE A 1 89 ? 2.551 -2.621 -8.602 1 98.69 89 PHE A N 1
ATOM 691 C CA . PHE A 1 89 ? 1.577 -3.467 -9.281 1 98.69 89 PHE A CA 1
ATOM 692 C C . PHE A 1 89 ? 0.201 -3.332 -8.641 1 98.69 89 PHE A C 1
ATOM 694 O O . PHE A 1 89 ? 0.087 -2.922 -7.484 1 98.69 89 PHE A O 1
ATOM 701 N N . PHE A 1 90 ? -0.815 -3.598 -9.383 1 98.69 90 PHE A N 1
ATOM 702 C CA . PHE A 1 90 ? -2.205 -3.689 -8.953 1 98.69 90 PHE A CA 1
ATOM 703 C C . PHE A 1 90 ? -2.871 -4.93 -9.531 1 98.69 90 PHE A C 1
ATOM 705 O O . PHE A 1 90 ? -3.084 -5.02 -10.742 1 98.69 90 PHE A O 1
ATOM 712 N N . ILE A 1 91 ? -3.15 -5.867 -8.664 1 98.31 91 ILE A N 1
ATOM 713 C CA . ILE A 1 91 ? -3.834 -7.102 -9.031 1 98.31 91 ILE A CA 1
ATOM 714 C C . ILE A 1 91 ? -5.34 -6.93 -8.859 1 98.31 91 ILE A C 1
ATOM 716 O O . ILE A 1 91 ? -5.824 -6.695 -7.754 1 98.31 91 ILE A O 1
ATOM 720 N N . HIS A 1 92 ? -6.016 -7.121 -10.008 1 98.06 92 HIS A N 1
ATOM 721 C CA . HIS A 1 92 ? -7.461 -6.934 -9.961 1 98.06 92 HIS A CA 1
ATOM 722 C C . HIS A 1 92 ? -8.164 -8.195 -9.477 1 98.06 92 HIS A C 1
ATOM 724 O O . HIS A 1 92 ? -7.777 -9.312 -9.836 1 98.06 92 HIS A O 1
ATOM 730 N N . ARG A 1 93 ? -9.188 -7.934 -8.648 1 97.06 93 ARG A N 1
ATOM 731 C CA . ARG A 1 93 ? -9.992 -9.055 -8.164 1 97.06 93 ARG A CA 1
ATOM 732 C C . ARG A 1 93 ? -10.461 -9.93 -9.32 1 97.06 93 ARG A C 1
ATOM 734 O O . ARG A 1 93 ? -10.828 -9.422 -10.383 1 97.06 93 ARG A O 1
ATOM 741 N N . GLY A 1 94 ? -10.422 -11.266 -9.008 1 95.94 94 GLY A N 1
ATOM 742 C CA . GLY A 1 94 ? -10.828 -12.227 -10.016 1 95.94 94 GLY A CA 1
ATOM 743 C C . GLY A 1 94 ? -9.664 -12.766 -10.828 1 95.94 94 GLY A C 1
ATOM 744 O O . GLY A 1 94 ? -9.82 -13.719 -11.602 1 95.94 94 GLY A O 1
ATOM 745 N N . SER A 1 95 ? -8.469 -12.195 -10.648 1 97.06 95 SER A N 1
ATOM 746 C CA . SER A 1 95 ? -7.293 -12.602 -11.406 1 97.06 95 SER A CA 1
ATOM 747 C C . SER A 1 95 ? -6.617 -13.812 -10.766 1 97.06 95 SER A C 1
ATOM 749 O O . SER A 1 95 ? -6.773 -14.055 -9.562 1 97.06 95 SER A O 1
ATOM 751 N N . GLU A 1 96 ? -5.949 -14.523 -11.57 1 97.06 96 GLU A N 1
ATOM 752 C CA . GLU A 1 96 ? -4.965 -15.5 -11.117 1 97.06 96 GLU A CA 1
ATOM 753 C C . GLU A 1 96 ? -3.541 -15.016 -11.383 1 97.06 96 GLU A C 1
ATOM 755 O O . GLU A 1 96 ? -3.176 -14.766 -12.531 1 97.06 96 GLU A O 1
ATOM 760 N N . VAL A 1 97 ? -2.785 -14.891 -10.336 1 97.25 97 VAL A N 1
ATOM 761 C CA . VAL A 1 97 ? -1.428 -14.375 -10.469 1 97.25 97 VAL A CA 1
ATOM 762 C C . VAL A 1 97 ? -0.46 -15.258 -9.688 1 97.25 97 VAL A C 1
ATOM 764 O O . VAL A 1 97 ? -0.743 -15.641 -8.547 1 97.25 97 VAL A O 1
ATOM 767 N N . LYS A 1 98 ? 0.642 -15.594 -10.273 1 96.94 98 LYS A N 1
ATOM 768 C CA . LYS A 1 98 ? 1.722 -16.312 -9.594 1 96.94 98 LYS A CA 1
ATOM 769 C C . LYS A 1 98 ? 2.918 -15.391 -9.352 1 96.94 98 LYS A C 1
ATOM 771 O O . LYS A 1 98 ? 3.232 -14.531 -10.18 1 96.94 98 LYS A O 1
ATOM 776 N N . PHE A 1 99 ? 3.582 -15.672 -8.242 1 97.75 99 PHE A N 1
ATOM 777 C CA . PHE A 1 99 ? 4.762 -14.914 -7.836 1 97.75 99 PHE A CA 1
ATOM 778 C C . PHE A 1 99 ? 5.996 -15.812 -7.812 1 97.75 99 PHE A C 1
ATOM 780 O O . PHE A 1 99 ? 5.922 -16.969 -7.395 1 97.75 99 PHE A O 1
ATOM 787 N N . SER A 1 100 ? 7.043 -15.227 -8.188 1 97.81 100 SER A N 1
ATOM 788 C CA . SER A 1 100 ? 8.336 -15.891 -8.055 1 97.81 100 SER A CA 1
ATOM 789 C C . SER A 1 100 ? 9.469 -14.875 -7.957 1 97.81 100 SER A C 1
ATOM 791 O O . SER A 1 100 ? 9.242 -13.672 -8.086 1 97.81 100 SER A O 1
ATOM 793 N N . SER A 1 101 ? 10.656 -15.352 -7.598 1 98.25 101 SER A N 1
ATOM 794 C CA . SER A 1 101 ? 11.898 -14.586 -7.633 1 98.25 101 SER A CA 1
ATOM 795 C C . SER A 1 101 ? 13.086 -15.469 -7.977 1 98.25 101 SER A C 1
ATOM 797 O O . SER A 1 101 ? 13.133 -16.641 -7.582 1 98.25 101 SER A O 1
ATOM 799 N N . THR A 1 102 ? 14.039 -14.875 -8.641 1 97.62 102 THR A N 1
ATOM 800 C CA . THR A 1 102 ? 15.25 -15.625 -8.961 1 97.62 102 THR A CA 1
ATOM 801 C C . THR A 1 102 ? 16.203 -15.641 -7.777 1 97.62 102 THR A C 1
ATOM 803 O O . THR A 1 102 ? 17.125 -16.469 -7.719 1 97.62 102 THR A O 1
ATOM 806 N N . ASP A 1 103 ? 16.156 -14.742 -6.898 1 97.81 103 ASP A N 1
ATOM 807 C CA . ASP A 1 103 ? 16.938 -14.664 -5.664 1 97.81 103 ASP A CA 1
ATOM 808 C C . ASP A 1 103 ? 16.031 -14.367 -4.469 1 97.81 103 ASP A C 1
ATOM 810 O O . ASP A 1 103 ? 15.641 -15.273 -3.736 1 97.81 103 ASP A O 1
ATOM 814 N N . TYR A 1 104 ? 15.594 -13.227 -4.32 1 98 104 TYR A N 1
ATOM 815 C CA . TYR A 1 104 ? 14.578 -12.859 -3.338 1 98 104 TYR A CA 1
ATOM 816 C C . TYR A 1 104 ? 13.898 -11.547 -3.719 1 98 104 TYR A C 1
ATOM 818 O O . TYR A 1 104 ? 14.398 -10.805 -4.562 1 98 104 TYR A O 1
ATOM 826 N N . GLY A 1 105 ? 12.789 -11.312 -3.176 1 97.94 105 GLY A 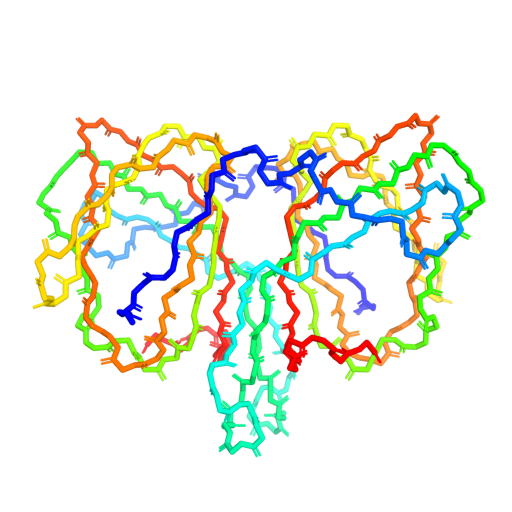N 1
ATOM 827 C CA . GLY A 1 105 ? 12.07 -10.055 -3.291 1 97.94 105 GLY A CA 1
ATOM 828 C C . GLY A 1 105 ? 11.234 -9.727 -2.066 1 97.94 105 GLY A C 1
ATOM 829 O O . GLY A 1 105 ? 10.688 -10.625 -1.429 1 97.94 105 GLY A O 1
ATOM 830 N N . VAL A 1 106 ? 11.188 -8.43 -1.739 1 97.88 106 VAL A N 1
ATOM 831 C CA . VAL A 1 106 ? 10.383 -7.918 -0.636 1 97.88 106 VAL A CA 1
ATOM 832 C C . VAL A 1 106 ? 9.406 -6.863 -1.154 1 97.88 106 VAL A C 1
ATOM 834 O O . VAL A 1 106 ? 9.789 -5.984 -1.933 1 97.88 106 VAL A O 1
ATOM 837 N N . CYS A 1 107 ? 8.117 -7 -0.719 1 98.38 107 CYS A N 1
ATOM 838 C CA . CYS A 1 107 ? 7.113 -6.023 -1.119 1 98.38 107 CYS A CA 1
ATOM 839 C C . CYS A 1 107 ? 6.367 -5.477 0.095 1 98.38 107 CYS A C 1
ATOM 841 O O . CYS A 1 107 ? 6.117 -6.207 1.054 1 98.38 107 CYS A O 1
ATOM 843 N N . TYR A 1 108 ? 6.055 -4.215 0.03 1 98.69 108 TYR A N 1
ATOM 844 C CA . TYR A 1 108 ? 4.902 -3.73 0.781 1 98.69 108 TYR A CA 1
ATOM 845 C C . TYR A 1 108 ? 3.631 -3.818 -0.054 1 98.69 108 TYR A C 1
ATOM 847 O O . TYR A 1 108 ? 3.592 -3.336 -1.188 1 98.69 108 TYR A O 1
ATOM 855 N N . LYS A 1 109 ? 2.613 -4.438 0.474 1 98.56 109 LYS A N 1
ATOM 856 C CA . LYS A 1 109 ? 1.348 -4.625 -0.23 1 98.56 109 LYS A CA 1
ATOM 857 C C . LYS A 1 109 ? 0.176 -4.105 0.598 1 98.56 109 LYS A C 1
ATOM 859 O O . LYS A 1 109 ? 0.303 -3.91 1.809 1 98.56 109 LYS A O 1
ATOM 864 N N . ALA A 1 110 ? -0.864 -3.826 -0.061 1 98.81 110 ALA A N 1
ATOM 865 C CA . ALA A 1 110 ? -2.172 -3.553 0.53 1 98.81 110 ALA A CA 1
ATOM 866 C C . ALA A 1 110 ? -3.27 -4.34 -0.179 1 98.81 110 ALA A C 1
ATOM 868 O O . ALA A 1 110 ? -3.281 -4.43 -1.409 1 98.81 110 ALA A O 1
ATOM 869 N N . ALA A 1 111 ? -4.121 -4.898 0.603 1 98.5 111 ALA A N 1
ATOM 870 C CA . ALA A 1 111 ? -5.199 -5.699 0.033 1 98.5 111 ALA A CA 1
ATOM 871 C C . ALA A 1 111 ? -6.559 -5.23 0.543 1 98.5 111 ALA A C 1
ATOM 873 O O . ALA A 1 111 ? -6.711 -4.91 1.724 1 98.5 111 ALA A O 1
ATOM 874 N N . ALA A 1 112 ? -7.555 -5.242 -0.331 1 98.25 112 ALA A N 1
ATOM 875 C CA . ALA A 1 112 ? -8.922 -4.863 0.008 1 98.25 112 ALA A CA 1
ATOM 876 C C . ALA A 1 112 ? -9.68 -6.035 0.626 1 98.25 112 ALA A C 1
ATOM 878 O O . ALA A 1 112 ? -10.648 -6.535 0.045 1 98.25 112 ALA A O 1
ATOM 879 N N . ARG A 1 113 ? -9.281 -6.395 1.797 1 97.25 113 ARG A N 1
ATOM 880 C CA . ARG A 1 113 ? -9.867 -7.488 2.561 1 97.25 113 ARG A CA 1
ATOM 881 C C . ARG A 1 113 ? -9.625 -7.305 4.055 1 97.25 113 ARG A C 1
ATOM 883 O O . ARG A 1 113 ? -8.836 -6.453 4.461 1 97.25 113 ARG A O 1
ATOM 890 N N . PRO A 1 114 ? -10.414 -8.156 4.906 1 96.81 114 PRO A N 1
ATOM 891 C CA . PRO A 1 114 ? -10.109 -8.102 6.336 1 96.81 114 PRO A CA 1
ATOM 892 C C . PRO A 1 114 ? -8.734 -8.68 6.668 1 96.81 114 PRO A C 1
ATOM 894 O O . PRO A 1 114 ? -8.258 -9.586 5.977 1 96.81 114 PRO A O 1
ATOM 897 N N . GLN A 1 115 ? -8.188 -8.07 7.738 1 96.56 115 GLN A N 1
ATOM 898 C CA . GLN A 1 115 ? -6.977 -8.68 8.281 1 96.56 115 GLN A CA 1
ATOM 899 C C . GLN A 1 115 ? -7.219 -10.141 8.656 1 96.56 115 GLN A C 1
ATOM 901 O O . GLN A 1 115 ? -8.258 -10.477 9.234 1 96.56 115 GLN A O 1
ATOM 906 N N . GLY A 1 116 ? -6.32 -10.953 8.242 1 91.38 116 GLY A N 1
ATOM 907 C CA . GLY A 1 116 ? -6.363 -12.344 8.648 1 91.38 116 GLY A CA 1
ATOM 908 C C . GLY A 1 116 ? -7.203 -13.211 7.734 1 91.38 116 GLY A C 1
ATOM 909 O O . GLY A 1 116 ? -7.348 -14.414 7.961 1 91.38 116 GLY A O 1
ATOM 910 N N . LYS A 1 117 ? -7.785 -12.602 6.746 1 83.38 117 LYS A N 1
ATOM 911 C CA . LYS A 1 117 ? -8.617 -13.375 5.828 1 83.38 117 LYS A CA 1
ATOM 912 C C . LYS A 1 117 ? -7.957 -13.5 4.457 1 83.38 117 LYS A C 1
ATOM 914 O O . LYS A 1 117 ? -7.766 -12.5 3.762 1 83.38 117 LYS A O 1
ATOM 919 N N . LEU A 1 118 ? -7.348 -14.625 4.098 1 79.12 118 LEU A N 1
ATOM 920 C CA . LEU A 1 118 ? -6.75 -14.867 2.789 1 79.12 118 LEU A CA 1
ATOM 921 C C . LEU A 1 118 ? -7.758 -15.508 1.842 1 79.12 118 LEU A C 1
ATOM 923 O O . LEU A 1 118 ? -8.562 -16.344 2.258 1 79.12 118 LEU A O 1
ATOM 927 N N . MET B 1 1 ? -6.641 -6.008 -18.203 1 91.06 1 MET B N 1
ATOM 928 C CA . MET B 1 1 ? -5.527 -6.852 -17.797 1 91.06 1 MET B CA 1
ATOM 929 C C . MET B 1 1 ? -5.688 -7.293 -16.344 1 91.06 1 MET B C 1
ATOM 931 O O . MET B 1 1 ? -6.223 -6.547 -15.523 1 91.06 1 MET B O 1
ATOM 935 N N . PRO B 1 2 ? -5.289 -8.562 -16.062 1 96.81 2 PRO B N 1
ATOM 936 C CA . PRO B 1 2 ? -5.422 -9.039 -14.688 1 96.81 2 PRO B CA 1
ATOM 937 C C . PRO B 1 2 ? -4.574 -8.234 -13.703 1 96.81 2 PRO B C 1
ATOM 939 O O . PRO B 1 2 ? -4.965 -8.047 -12.547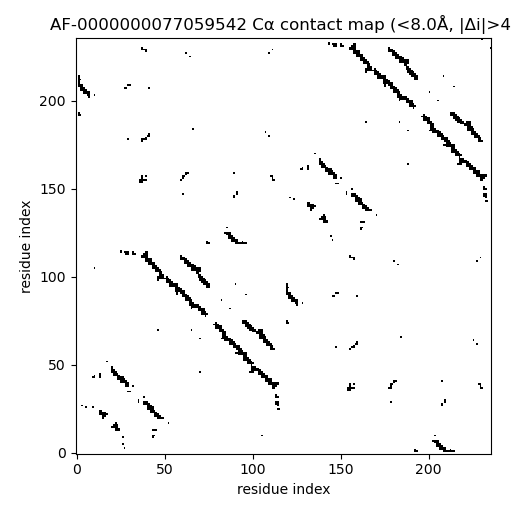 1 96.81 2 PRO B O 1
ATOM 942 N N . VAL B 1 3 ? -3.363 -7.73 -14.234 1 97.62 3 VAL B N 1
ATOM 943 C CA . VAL B 1 3 ? -2.459 -6.953 -13.398 1 97.62 3 VAL B CA 1
ATOM 944 C C . VAL B 1 3 ? -2.064 -5.668 -14.117 1 97.62 3 VAL B C 1
ATOM 946 O O . VAL B 1 3 ? -1.715 -5.688 -15.297 1 97.62 3 VAL B O 1
ATOM 949 N N . ASP B 1 4 ? -2.191 -4.527 -13.438 1 97.25 4 ASP B N 1
ATOM 950 C CA . ASP B 1 4 ? -1.574 -3.287 -13.898 1 97.25 4 ASP B CA 1
ATOM 951 C C . ASP B 1 4 ? -0.178 -3.117 -13.305 1 97.25 4 ASP B C 1
ATOM 953 O O . ASP B 1 4 ? 0.032 -3.359 -12.117 1 97.25 4 ASP B O 1
ATOM 957 N N . PHE B 1 5 ? 0.77 -2.768 -14.133 1 97.25 5 PHE B N 1
ATOM 958 C CA . PHE B 1 5 ? 2.143 -2.518 -13.703 1 97.25 5 PHE B CA 1
ATOM 959 C C . PHE B 1 5 ? 2.506 -1.049 -13.883 1 97.25 5 PHE B C 1
ATOM 961 O O . PHE B 1 5 ? 2.117 -0.423 -14.867 1 97.25 5 PHE B O 1
ATOM 968 N N . GLN B 1 6 ? 3.236 -0.553 -12.898 1 96.19 6 GLN B N 1
ATOM 969 C CA . GLN B 1 6 ? 3.732 0.816 -12.992 1 96.19 6 GLN B CA 1
ATOM 970 C C . GLN B 1 6 ? 5.25 0.863 -12.844 1 96.19 6 GLN B C 1
ATOM 972 O O . GLN B 1 6 ? 5.816 0.162 -12 1 96.19 6 GLN B O 1
ATOM 977 N N . SER B 1 7 ? 5.836 1.731 -13.641 1 96.81 7 SER B N 1
ATOM 978 C CA . SER B 1 7 ? 7.285 1.912 -13.578 1 96.81 7 SER B CA 1
ATOM 979 C C . SER B 1 7 ? 7.684 2.701 -12.336 1 96.81 7 SER B C 1
ATOM 981 O O . SER B 1 7 ? 6.867 3.43 -11.766 1 96.81 7 SER B O 1
ATOM 983 N N . ALA B 1 8 ? 8.992 2.502 -12 1 95.5 8 ALA B N 1
ATOM 984 C CA . ALA B 1 8 ? 9.508 3.236 -10.844 1 95.5 8 ALA B CA 1
ATOM 985 C C . ALA B 1 8 ? 9.508 4.738 -11.102 1 95.5 8 ALA B C 1
ATOM 987 O O . ALA B 1 8 ? 9.547 5.539 -10.164 1 95.5 8 ALA B O 1
ATOM 988 N N . THR B 1 9 ? 9.445 5.102 -12.32 1 93.5 9 THR B N 1
ATOM 989 C CA . THR B 1 9 ? 9.508 6.52 -12.664 1 93.5 9 THR B CA 1
ATOM 990 C C . THR B 1 9 ? 8.219 7.23 -12.25 1 93.5 9 THR B C 1
ATOM 992 O O . THR B 1 9 ? 8.195 8.453 -12.109 1 93.5 9 THR B O 1
ATOM 995 N N . GLU B 1 10 ? 7.168 6.461 -12.07 1 91.94 10 GLU B N 1
ATOM 996 C CA . GLU B 1 10 ? 5.887 7.055 -11.695 1 91.94 10 GLU B CA 1
ATOM 997 C C . GLU B 1 10 ? 6.008 7.848 -10.398 1 91.94 10 GLU B C 1
ATOM 999 O O . GLU B 1 10 ? 5.297 8.836 -10.203 1 91.94 10 GLU B O 1
ATOM 1004 N N . ARG B 1 11 ? 6.965 7.484 -9.57 1 91.5 11 ARG B N 1
ATOM 1005 C CA . ARG B 1 11 ? 7.129 8.156 -8.289 1 91.5 11 ARG B CA 1
ATOM 1006 C C . ARG B 1 11 ? 7.645 9.578 -8.477 1 91.5 11 ARG B C 1
ATOM 1008 O O . ARG B 1 11 ? 7.613 10.383 -7.543 1 91.5 11 ARG B O 1
ATOM 1015 N N . PHE B 1 12 ? 8.055 9.922 -9.695 1 89.62 12 PHE B N 1
ATOM 1016 C CA . PHE B 1 12 ? 8.594 11.242 -9.984 1 89.62 12 PHE B CA 1
ATOM 1017 C C . PHE B 1 12 ? 7.602 12.078 -10.789 1 89.62 12 PHE B C 1
ATOM 1019 O O . PHE B 1 12 ? 7.859 13.242 -11.086 1 89.62 12 PHE B O 1
ATOM 1026 N N . LYS B 1 13 ? 6.535 11.492 -11.109 1 86.44 13 LYS B N 1
ATOM 1027 C CA . LYS B 1 13 ? 5.535 12.18 -11.922 1 86.44 13 LYS B CA 1
ATOM 1028 C C . LYS B 1 13 ? 4.273 12.477 -11.117 1 86.44 13 LYS B C 1
ATOM 1030 O O . LYS B 1 13 ? 3.16 12.242 -11.586 1 86.44 13 LYS B O 1
ATOM 1035 N N . ILE B 1 14 ? 4.523 12.922 -9.961 1 89.31 14 ILE B N 1
ATOM 1036 C CA . ILE B 1 14 ? 3.4 13.164 -9.062 1 89.31 14 ILE B CA 1
ATOM 1037 C C . ILE B 1 14 ? 2.982 14.633 -9.156 1 89.31 14 ILE B C 1
ATOM 1039 O O . ILE B 1 14 ? 3.779 15.531 -8.875 1 89.31 14 ILE B O 1
ATOM 1043 N N . PRO B 1 15 ? 1.76 14.812 -9.539 1 90.44 15 PRO B N 1
ATOM 1044 C CA . PRO B 1 15 ? 1.312 16.203 -9.648 1 90.44 15 PRO B CA 1
ATOM 1045 C C . PRO B 1 15 ? 1.063 16.859 -8.289 1 90.44 15 PRO B C 1
ATOM 1047 O O . PRO B 1 15 ? 0.772 16.156 -7.309 1 90.44 15 PRO B O 1
ATOM 1050 N N . GLU B 1 16 ? 1.036 18.219 -8.266 1 89.56 16 GLU B N 1
ATOM 1051 C CA . GLU B 1 16 ? 0.726 18.984 -7.066 1 89.56 16 GLU B CA 1
ATOM 1052 C C . GLU B 1 16 ? -0.739 18.828 -6.672 1 89.56 16 GLU B C 1
ATOM 1054 O O . GLU B 1 16 ? -1.623 18.828 -7.531 1 89.56 16 GLU B O 1
ATOM 1059 N N . ALA B 1 17 ? -0.952 18.719 -5.418 1 83.94 17 ALA B N 1
ATOM 1060 C CA . ALA B 1 17 ? -2.311 18.453 -4.949 1 83.94 17 ALA B CA 1
ATOM 1061 C C . ALA B 1 17 ? -2.758 19.5 -3.941 1 83.94 17 ALA B C 1
ATOM 1063 O O . ALA B 1 17 ? -3.891 19.984 -4 1 83.94 17 ALA B O 1
ATOM 1064 N N . PHE B 1 18 ? -2.01 19.766 -2.854 1 80.81 18 PHE B N 1
ATOM 1065 C CA . PHE B 1 18 ? -2.4 20.672 -1.779 1 80.81 18 PHE B CA 1
ATOM 1066 C C . PHE B 1 18 ? -1.429 21.828 -1.675 1 80.81 18 PHE B C 1
ATOM 1068 O O . PHE B 1 18 ? -0.842 22.062 -0.616 1 80.81 18 PHE B O 1
ATOM 1075 N N . GLY B 1 19 ? -1.308 22.516 -2.77 1 79.62 19 GLY B N 1
ATOM 1076 C CA . GLY B 1 19 ? -0.393 23.641 -2.752 1 79.62 19 GLY B CA 1
ATOM 1077 C C . GLY B 1 19 ? 0.949 23.328 -3.391 1 79.62 19 GLY B C 1
ATOM 1078 O O . GLY B 1 19 ? 1.07 22.375 -4.16 1 79.62 19 GLY B O 1
ATOM 1079 N N . SER B 1 20 ? 1.968 24 -2.939 1 86.75 20 SER B N 1
ATOM 1080 C CA . SER B 1 20 ? 3.203 24 -3.715 1 86.75 20 SER B CA 1
ATOM 1081 C C . SER B 1 20 ? 4.164 22.922 -3.209 1 86.75 20 SER B C 1
ATOM 1083 O O . SER B 1 20 ? 5.238 22.719 -3.779 1 86.75 20 SER B O 1
ATOM 1085 N N . HIS B 1 21 ? 3.734 22.188 -2.105 1 96.62 21 HIS B N 1
ATOM 1086 C CA . HIS B 1 21 ? 4.781 21.328 -1.588 1 96.62 21 HIS B CA 1
ATOM 1087 C C . HIS B 1 21 ? 4.254 19.906 -1.342 1 96.62 21 HIS B C 1
ATOM 1089 O O . HIS B 1 21 ? 4.902 19.109 -0.668 1 96.62 21 HIS B O 1
ATOM 1095 N N . VAL B 1 22 ? 3.029 19.688 -1.74 1 96.25 22 VAL B N 1
ATOM 1096 C CA . VAL B 1 22 ? 2.439 18.359 -1.596 1 96.25 22 VAL B CA 1
ATOM 1097 C C . VAL B 1 22 ? 2.025 17.828 -2.965 1 96.25 22 VAL B C 1
ATOM 1099 O O . VAL B 1 22 ? 1.329 18.516 -3.721 1 96.25 22 VAL B O 1
ATOM 1102 N N . PHE B 1 23 ? 2.449 16.625 -3.254 1 96.19 23 PHE B N 1
ATOM 1103 C CA . PHE B 1 23 ? 2.209 15.961 -4.531 1 96.19 23 PHE B CA 1
ATOM 1104 C C . PHE B 1 23 ? 1.638 14.562 -4.32 1 96.19 23 PHE B C 1
ATOM 1106 O O . PHE B 1 23 ? 2.109 13.82 -3.459 1 96.19 23 PHE B O 1
ATOM 1113 N N . PHE B 1 24 ? 0.55 14.25 -5.02 1 94.44 24 PHE B N 1
ATOM 1114 C CA . PHE B 1 24 ? 0.11 12.859 -4.988 1 94.44 24 PHE B CA 1
ATOM 1115 C C . PHE B 1 24 ? -0.61 12.492 -6.277 1 94.44 24 PHE B C 1
ATOM 1117 O O . PHE B 1 24 ? -1.091 13.367 -7 1 94.44 24 PHE B O 1
ATOM 1124 N N . ARG B 1 25 ? -0.635 11.219 -6.539 1 94.44 25 ARG B N 1
ATOM 1125 C CA . ARG B 1 25 ? -1.304 10.672 -7.719 1 94.44 25 ARG B CA 1
ATOM 1126 C C . ARG B 1 25 ? -1.84 9.273 -7.449 1 94.44 25 ARG B C 1
ATOM 1128 O O . ARG B 1 25 ? -1.109 8.406 -6.969 1 94.44 25 ARG B O 1
ATOM 1135 N N . ASP B 1 26 ? -3.164 9.102 -7.758 1 96.56 26 ASP B N 1
ATOM 1136 C CA . ASP B 1 26 ? -3.707 7.75 -7.855 1 96.56 26 ASP B CA 1
ATOM 1137 C C . ASP B 1 26 ? -3.131 7.016 -9.062 1 96.56 26 ASP B C 1
ATOM 1139 O O . ASP B 1 26 ? -3.326 7.438 -10.203 1 96.56 26 ASP B O 1
ATOM 1143 N N . ILE B 1 27 ? -2.5 5.875 -8.828 1 96.25 27 ILE B N 1
ATOM 1144 C CA . ILE B 1 27 ? -1.757 5.289 -9.938 1 96.25 27 ILE B CA 1
ATOM 1145 C C . ILE B 1 27 ? -2.523 4.094 -10.5 1 96.25 27 ILE B C 1
ATOM 1147 O O . ILE B 1 27 ? -2.359 3.736 -11.664 1 96.25 27 ILE B O 1
ATOM 1151 N N . ALA B 1 28 ? -3.322 3.383 -9.719 1 97.44 28 ALA B N 1
ATOM 1152 C CA . ALA B 1 28 ? -4.199 2.293 -10.133 1 97.44 28 ALA B CA 1
ATOM 1153 C C . ALA B 1 28 ? -5.285 2.033 -9.094 1 97.44 28 ALA B C 1
ATOM 1155 O O . ALA B 1 28 ? -5.066 2.221 -7.898 1 97.44 28 ALA B O 1
ATOM 1156 N N . GLY B 1 29 ? -6.41 1.607 -9.555 1 98.25 29 GLY B N 1
ATOM 1157 C CA . GLY B 1 29 ? -7.496 1.41 -8.609 1 98.25 29 GLY B CA 1
ATOM 1158 C C . GLY B 1 29 ? -8.508 0.379 -9.07 1 98.25 29 GLY B C 1
ATOM 1159 O O . GLY B 1 29 ? -8.406 -0.146 -10.18 1 98.25 29 GLY B O 1
ATOM 1160 N N . THR B 1 30 ? -9.414 0.11 -8.211 1 98.44 30 THR B N 1
ATOM 1161 C CA . THR B 1 30 ? -10.508 -0.826 -8.461 1 98.44 30 THR B CA 1
ATOM 1162 C C . THR B 1 30 ? -11.273 -0.437 -9.719 1 98.44 30 THR B C 1
ATOM 1164 O O . THR B 1 30 ? -11.656 0.724 -9.891 1 98.44 30 THR B O 1
ATOM 1167 N N . LYS B 1 31 ? -11.375 -1.497 -10.531 1 96.12 31 LYS B N 1
ATOM 1168 C CA . LYS B 1 31 ? -12.234 -1.304 -11.695 1 96.12 31 LYS B CA 1
ATOM 1169 C C . LYS B 1 31 ? -13.711 -1.293 -11.289 1 96.12 31 LYS B C 1
ATOM 1171 O O . LYS B 1 31 ? -14.109 -1.997 -10.359 1 96.12 31 LYS B O 1
ATOM 1176 N N . ASP B 1 32 ? -14.57 -0.568 -12.039 1 94.12 32 ASP B N 1
ATOM 1177 C CA . ASP B 1 32 ? -16 -0.477 -11.773 1 94.12 32 ASP B CA 1
ATOM 1178 C C . ASP B 1 32 ? -16.281 -0.197 -10.297 1 94.12 32 ASP B C 1
ATOM 1180 O O . ASP B 1 32 ? -17.062 -0.903 -9.664 1 94.12 32 ASP B O 1
ATOM 1184 N N . ALA B 1 33 ? -15.617 0.761 -9.727 1 93.5 33 ALA B N 1
ATOM 1185 C CA . ALA B 1 33 ? -15.609 1.044 -8.289 1 93.5 33 ALA B CA 1
ATOM 1186 C C . ALA B 1 33 ? -17.016 1.374 -7.789 1 93.5 33 ALA B C 1
ATOM 1188 O O . ALA B 1 33 ? -17.328 1.183 -6.609 1 93.5 33 ALA B O 1
ATOM 1189 N N . ASP B 1 34 ? -17.812 1.864 -8.625 1 92.31 34 ASP B N 1
ATOM 1190 C CA . ASP B 1 34 ? -19.172 2.221 -8.219 1 92.31 34 ASP B CA 1
ATOM 1191 C C . ASP B 1 34 ? -19.969 0.981 -7.824 1 92.31 34 ASP B C 1
ATOM 1193 O O . ASP B 1 34 ? -20.938 1.074 -7.074 1 92.31 34 ASP B O 1
ATOM 1197 N N . ARG B 1 35 ? -19.562 -0.144 -8.266 1 92.06 35 ARG B N 1
ATOM 1198 C CA . ARG B 1 35 ? -20.297 -1.382 -8.031 1 92.06 35 ARG B CA 1
ATOM 1199 C C . ARG B 1 35 ? -19.516 -2.312 -7.109 1 92.06 35 ARG B C 1
ATOM 1201 O O . ARG B 1 35 ? -19.984 -3.389 -6.75 1 92.06 35 ARG B O 1
ATOM 1208 N N . ALA B 1 36 ? -18.375 -2.02 -6.793 1 91 36 ALA B N 1
ATOM 1209 C CA . ALA B 1 36 ? -17.5 -2.912 -6.047 1 91 36 ALA B CA 1
ATOM 1210 C C . ALA B 1 36 ? -17.656 -2.699 -4.543 1 91 36 ALA B C 1
ATOM 1212 O O . ALA B 1 36 ? -17.797 -1.566 -4.082 1 91 36 ALA B O 1
ATOM 1213 N N . GLN B 1 37 ? -17.688 -4.023 -3.941 1 85.44 37 GLN B N 1
ATOM 1214 C CA . GLN B 1 37 ? -17.531 -4.004 -2.49 1 85.44 37 GLN B CA 1
ATOM 1215 C C . GLN B 1 37 ? -16.062 -3.982 -2.098 1 85.44 37 GLN B C 1
ATOM 1217 O O . GLN B 1 37 ? -15.203 -4.496 -2.828 1 85.44 37 GLN B O 1
ATOM 1222 N N . ASP B 1 38 ? -15.461 -3.016 -1.371 1 96 38 ASP B N 1
ATOM 1223 C CA . ASP B 1 38 ? -14.094 -2.885 -0.896 1 96 38 ASP B CA 1
ATOM 1224 C C . ASP B 1 38 ? -13.195 -2.268 -1.968 1 96 38 ASP B C 1
ATOM 1226 O O . ASP B 1 38 ? -12.406 -2.971 -2.605 1 96 38 ASP B O 1
ATOM 1230 N N . ARG B 1 39 ? -13.328 -1.086 -2.213 1 98.06 39 ARG B N 1
ATOM 1231 C CA . ARG B 1 39 ? -12.586 -0.348 -3.23 1 98.06 39 ARG B CA 1
ATOM 1232 C C . ARG B 1 39 ? -11.172 -0.03 -2.754 1 98.06 39 ARG B C 1
ATOM 1234 O O . ARG B 1 39 ? -10.945 0.165 -1.558 1 98.06 39 ARG B O 1
ATOM 1241 N N . LEU B 1 40 ? -10.242 -0.041 -3.652 1 98.75 40 LEU B N 1
ATOM 1242 C CA . LEU B 1 40 ? -8.82 0.152 -3.379 1 98.75 40 LEU B CA 1
ATOM 1243 C C . LEU B 1 40 ? -8.18 1.027 -4.449 1 98.75 40 LEU B C 1
ATOM 1245 O O . LEU B 1 40 ? -8.477 0.886 -5.637 1 98.75 40 LEU B O 1
ATOM 1249 N N . VAL B 1 41 ? -7.301 1.851 -3.982 1 98.62 41 VAL B N 1
ATOM 1250 C CA . VAL B 1 41 ? -6.473 2.6 -4.918 1 98.62 41 VAL B CA 1
ATOM 1251 C C . VAL B 1 41 ? -5.031 2.65 -4.41 1 98.62 41 VAL B C 1
ATOM 1253 O O . VAL B 1 41 ? -4.797 2.793 -3.207 1 98.62 41 VAL B O 1
ATOM 1256 N N . GLY B 1 42 ? -4.047 2.455 -5.293 1 98.44 42 GLY B N 1
ATOM 1257 C CA . GLY B 1 42 ? -2.641 2.707 -5.027 1 98.44 42 GLY B CA 1
ATOM 1258 C C . GLY B 1 42 ? -2.219 4.129 -5.348 1 98.44 42 GLY B C 1
ATOM 1259 O O . GLY B 1 42 ? -2.727 4.734 -6.293 1 98.44 42 GLY B O 1
ATOM 1260 N N . ILE B 1 43 ? -1.3 4.68 -4.539 1 97.69 43 ILE B N 1
ATOM 1261 C CA . ILE B 1 43 ? -0.975 6.098 -4.602 1 97.69 43 ILE B CA 1
ATOM 1262 C C . ILE B 1 43 ? 0.53 6.293 -4.426 1 97.69 43 ILE B C 1
ATOM 1264 O O . ILE B 1 43 ? 1.14 5.688 -3.541 1 97.69 43 ILE B O 1
ATOM 1268 N N . TRP B 1 44 ? 1.13 7.113 -5.227 1 98.12 44 TRP B N 1
ATOM 1269 C CA . TRP B 1 44 ? 2.396 7.723 -4.836 1 98.12 44 TRP B CA 1
ATOM 1270 C C . TRP B 1 44 ? 2.17 9.102 -4.223 1 98.12 44 TRP B C 1
ATOM 1272 O O . TRP B 1 44 ? 1.323 9.867 -4.695 1 98.12 44 TRP B O 1
ATOM 1282 N N . PHE B 1 45 ? 2.83 9.367 -3.182 1 97.38 45 PHE B N 1
ATOM 1283 C CA . PHE B 1 45 ? 2.721 10.594 -2.398 1 97.38 45 PHE B CA 1
ATOM 1284 C C . PHE B 1 45 ? 4.102 11.172 -2.105 1 97.38 45 PHE B C 1
ATOM 1286 O O . PHE B 1 45 ? 5.012 10.445 -1.705 1 97.38 45 PHE B O 1
ATOM 1293 N N . ARG B 1 46 ? 4.258 12.484 -2.354 1 97.69 46 ARG B N 1
ATOM 1294 C CA . ARG B 1 46 ? 5.469 13.211 -1.998 1 97.69 46 ARG B CA 1
ATOM 1295 C C . ARG B 1 46 ? 5.133 14.492 -1.235 1 97.69 46 ARG B C 1
ATOM 1297 O O . ARG B 1 46 ? 4.199 15.211 -1.598 1 97.69 46 ARG B O 1
ATOM 1304 N N . ILE B 1 47 ? 5.887 14.711 -0.217 1 97.81 47 ILE B N 1
ATOM 1305 C CA . ILE B 1 47 ? 5.77 15.969 0.515 1 97.81 47 ILE B CA 1
ATOM 1306 C C . ILE B 1 47 ? 7.148 16.609 0.677 1 97.81 47 ILE B C 1
ATOM 1308 O O . ILE B 1 47 ? 8.125 15.914 0.984 1 97.81 47 ILE B O 1
ATOM 1312 N N . GLU B 1 48 ? 7.223 17.828 0.396 1 97.81 48 GLU B N 1
ATOM 1313 C CA . GLU B 1 48 ? 8.422 18.625 0.609 1 97.81 48 GLU B CA 1
ATOM 1314 C C . GLU B 1 48 ? 8.273 19.547 1.818 1 97.81 48 GLU B C 1
ATOM 1316 O O . GLU B 1 48 ? 7.188 19.641 2.4 1 97.81 48 GLU B O 1
ATOM 1321 N N . LYS B 1 49 ? 9.43 20.109 2.166 1 97.75 49 LYS B N 1
ATOM 1322 C CA . LYS B 1 49 ? 9.398 21.031 3.297 1 97.75 49 LYS B CA 1
ATOM 1323 C C . LYS B 1 49 ? 8.312 22.094 3.111 1 97.75 49 LYS B C 1
ATOM 1325 O O . LYS B 1 49 ? 8.203 22.703 2.041 1 97.75 49 LYS B O 1
ATOM 1330 N N . GLY B 1 50 ? 7.473 22.281 4.102 1 96.81 50 GLY B N 1
ATOM 1331 C CA . GLY B 1 50 ? 6.367 23.219 4.125 1 96.81 50 GLY B CA 1
ATOM 1332 C C . GLY B 1 50 ? 5.441 23.031 5.312 1 96.81 50 GLY B C 1
ATOM 1333 O O . GLY B 1 50 ? 5.73 22.25 6.211 1 96.81 50 GLY B O 1
ATOM 1334 N N . PRO B 1 51 ? 4.391 23.891 5.41 1 95.75 51 PRO B N 1
ATOM 1335 C CA . PRO B 1 51 ? 3.436 23.688 6.504 1 95.75 51 PRO B CA 1
ATOM 1336 C C . PRO B 1 51 ? 2.811 22.297 6.496 1 95.75 51 PRO B C 1
ATOM 1338 O O . PRO B 1 51 ? 2.707 21.672 5.438 1 95.75 51 PRO B O 1
ATOM 1341 N N . GLU B 1 52 ? 2.469 21.812 7.723 1 95.62 52 GLU B N 1
ATOM 1342 C CA . GLU B 1 52 ? 1.778 20.531 7.793 1 95.62 52 GLU B CA 1
ATOM 1343 C C . GLU B 1 52 ? 0.458 20.578 7.027 1 95.62 52 GLU B C 1
ATOM 1345 O O . GLU B 1 52 ? -0.225 21.594 7.008 1 95.62 52 GLU B O 1
ATOM 1350 N N . VAL B 1 53 ? 0.116 19.438 6.449 1 94.62 53 VAL B N 1
ATOM 1351 C CA . VAL B 1 53 ? -1.094 19.359 5.637 1 94.62 53 VAL B CA 1
ATOM 1352 C C . VAL B 1 53 ? -1.884 18.109 5.996 1 94.62 53 VAL B C 1
ATOM 1354 O O . VAL B 1 53 ? -1.308 17.109 6.434 1 94.62 53 VAL B O 1
ATOM 1357 N N . GLY B 1 54 ? -3.223 18.156 5.934 1 89.44 54 GLY B N 1
ATOM 1358 C CA . GLY B 1 54 ? -4.102 17 6.051 1 89.44 54 GLY B CA 1
ATOM 1359 C C . GLY B 1 54 ? -5.48 17.234 5.473 1 89.44 54 GLY B C 1
ATOM 1360 O O . GLY B 1 54 ? -5.953 18.375 5.426 1 89.44 54 GLY B O 1
ATOM 1361 N N . PRO B 1 55 ? -6.062 16.141 4.879 1 77.75 55 PRO B N 1
ATOM 1362 C CA . PRO B 1 55 ? -7.375 16.281 4.246 1 77.75 55 PRO B CA 1
ATOM 1363 C C . PRO B 1 55 ? -8.492 16.531 5.254 1 77.75 55 PRO B C 1
ATOM 1365 O O . PRO B 1 55 ? -9.672 16.453 4.902 1 77.75 55 PRO B O 1
ATOM 1368 N N . GLY B 1 56 ? -8.227 16.906 6.441 1 86.75 56 GLY B N 1
ATOM 1369 C CA . GLY B 1 56 ? -9.266 16.859 7.461 1 86.75 56 GLY B CA 1
ATOM 1370 C C . GLY B 1 56 ? -9.516 15.461 7.984 1 86.75 56 GLY B C 1
ATOM 1371 O O . GLY B 1 56 ? -8.586 14.672 8.156 1 86.75 56 GLY B O 1
ATOM 1372 N N . ILE B 1 57 ? -10.797 15.188 8.219 1 94.38 57 ILE B N 1
ATOM 1373 C CA . ILE B 1 57 ? -11.133 13.859 8.711 1 94.38 57 ILE B CA 1
ATOM 1374 C C . ILE B 1 57 ? -10.969 12.836 7.586 1 94.38 57 ILE B C 1
ATOM 1376 O O . ILE B 1 57 ? -11.555 12.984 6.512 1 94.38 57 ILE B O 1
ATOM 1380 N N . HIS B 1 58 ? -10.141 11.859 7.828 1 95.12 58 HIS B N 1
ATOM 1381 C CA . HIS B 1 58 ? -10 10.758 6.879 1 95.12 58 HIS B CA 1
ATOM 1382 C C . HIS B 1 58 ? -11.273 9.922 6.816 1 95.12 58 HIS B C 1
ATOM 1384 O O . HIS B 1 58 ? -11.609 9.219 7.773 1 95.12 58 HIS B O 1
ATOM 1390 N N . GLY B 1 59 ? -11.859 9.922 5.645 1 94.5 59 GLY B N 1
ATOM 1391 C CA . GLY B 1 59 ? -13.109 9.188 5.5 1 94.5 59 GLY B CA 1
ATOM 1392 C C . GLY B 1 59 ? -12.906 7.723 5.176 1 94.5 59 GLY B C 1
ATOM 1393 O O . GLY B 1 59 ? -13.867 6.973 5.035 1 94.5 59 GLY B O 1
ATOM 1394 N N . TYR B 1 60 ? -11.766 7.258 4.996 1 96.69 60 TYR B N 1
ATOM 1395 C CA . TYR B 1 60 ? -11.406 5.895 4.617 1 96.69 60 TYR B CA 1
ATOM 1396 C C . TYR B 1 60 ? -10.156 5.434 5.348 1 96.69 60 TYR B C 1
ATOM 1398 O O . TYR B 1 60 ? -9.406 6.254 5.883 1 96.69 60 TYR B O 1
ATOM 1406 N N . ASP B 1 61 ? -10.016 4.125 5.449 1 98.12 61 ASP B N 1
ATOM 1407 C CA . ASP B 1 61 ? -8.742 3.564 5.898 1 98.12 61 ASP B CA 1
ATOM 1408 C C . ASP B 1 61 ? -7.652 3.768 4.852 1 98.12 61 ASP B C 1
ATOM 1410 O O . ASP B 1 61 ? -7.906 3.646 3.652 1 98.12 61 ASP B O 1
ATOM 1414 N N . GLU B 1 62 ? -6.453 3.984 5.273 1 98.38 62 GLU B N 1
ATOM 1415 C CA . GLU B 1 62 ? -5.289 4.188 4.414 1 98.38 62 GLU B CA 1
ATOM 1416 C C . GLU B 1 62 ? -4.02 3.639 5.062 1 98.38 62 GLU B C 1
ATOM 1418 O O . GLU B 1 62 ? -3.818 3.797 6.27 1 98.38 62 GLU B O 1
ATOM 1423 N N . CYS B 1 63 ? -3.203 2.996 4.254 1 98.81 63 CYS B N 1
ATOM 1424 C CA . CYS B 1 63 ? -1.903 2.566 4.758 1 98.81 63 CYS B CA 1
ATOM 1425 C C . CYS B 1 63 ? -0.791 2.932 3.783 1 98.81 63 CYS B C 1
ATOM 1427 O O . CYS B 1 63 ? -1.06 3.373 2.664 1 98.81 63 CYS B O 1
ATOM 1429 N N . GLY B 1 64 ? 0.426 2.828 4.293 1 98.69 64 GLY B N 1
ATOM 1430 C CA . GLY B 1 64 ? 1.547 3.152 3.424 1 98.69 64 GLY B CA 1
ATOM 1431 C C . GLY B 1 64 ? 2.895 2.857 4.055 1 98.69 64 GLY B C 1
ATOM 1432 O O . GLY B 1 64 ? 2.967 2.471 5.223 1 98.69 64 GLY B O 1
ATOM 1433 N N . VAL B 1 65 ? 3.922 3.041 3.24 1 98.81 65 VAL B N 1
ATOM 1434 C CA . VAL B 1 65 ? 5.316 2.898 3.645 1 98.81 65 VAL B CA 1
ATOM 1435 C C . VAL B 1 65 ? 6.125 4.086 3.131 1 98.81 65 VAL B C 1
ATOM 1437 O O . VAL B 1 65 ? 5.918 4.547 2.008 1 98.81 65 VAL B O 1
ATOM 1440 N N . VAL B 1 66 ? 7 4.543 4.027 1 98.75 66 VAL B N 1
ATOM 1441 C CA . VAL B 1 66 ? 7.934 5.566 3.568 1 98.75 66 VAL B CA 1
ATOM 1442 C C . VAL B 1 66 ? 8.992 4.934 2.666 1 98.75 66 VAL B C 1
ATOM 1444 O O . VAL B 1 66 ? 9.688 4 3.074 1 98.75 66 VAL B O 1
ATOM 1447 N N . TRP B 1 67 ? 9.047 5.449 1.503 1 98.06 67 TRP B N 1
ATOM 1448 C CA . TRP B 1 67 ? 9.969 4.938 0.496 1 98.06 67 TRP B CA 1
ATOM 1449 C C . TRP B 1 67 ? 11.32 5.641 0.584 1 98.06 67 TRP B C 1
ATOM 1451 O O . TRP B 1 67 ? 12.367 4.988 0.578 1 98.06 67 TRP B O 1
ATOM 1461 N N . GLU B 1 68 ? 11.281 6.887 0.62 1 97.75 68 GLU B N 1
ATOM 1462 C CA . GLU B 1 68 ? 12.461 7.75 0.651 1 97.75 68 GLU B CA 1
ATOM 1463 C C . GLU B 1 68 ? 12.227 8.969 1.534 1 97.75 68 GLU B C 1
ATOM 1465 O O . GLU B 1 68 ? 11.102 9.477 1.617 1 97.75 68 GLU B O 1
ATOM 1470 N N . GLY B 1 69 ? 13.344 9.5 2.15 1 98.38 69 GLY B N 1
ATOM 1471 C CA . GLY B 1 69 ? 13.227 10.664 3.018 1 98.38 69 GLY B CA 1
ATOM 1472 C C . GLY B 1 69 ? 12.5 10.367 4.312 1 98.38 69 GLY B C 1
ATOM 1473 O O . GLY B 1 69 ? 12.648 9.281 4.883 1 98.38 69 GLY B O 1
ATOM 1474 N N . THR B 1 70 ? 11.844 11.5 4.836 1 98.75 70 THR B N 1
ATOM 1475 C CA . THR B 1 70 ? 11.125 11.359 6.098 1 98.75 70 THR B CA 1
ATOM 1476 C C . THR B 1 70 ? 9.742 12 6.008 1 98.75 70 THR B C 1
ATOM 1478 O O . THR B 1 70 ? 9.57 13.039 5.367 1 98.75 70 THR B O 1
ATOM 1481 N N . VAL B 1 71 ? 8.797 11.398 6.641 1 98.69 71 VAL B N 1
ATOM 1482 C CA . VAL B 1 71 ? 7.441 11.922 6.762 1 98.69 71 VAL B CA 1
ATOM 1483 C C . VAL B 1 71 ? 7.02 11.93 8.234 1 98.69 71 VAL B C 1
ATOM 1485 O O . VAL B 1 71 ? 7.164 10.922 8.93 1 98.69 71 VAL B O 1
ATOM 1488 N N . THR B 1 72 ? 6.555 13.031 8.672 1 98.62 72 THR B N 1
ATOM 1489 C CA . THR B 1 72 ? 6 13.141 10.016 1 98.62 72 THR B CA 1
ATOM 1490 C C . THR B 1 72 ? 4.473 13.102 9.977 1 98.62 72 THR B C 1
ATOM 1492 O O . THR B 1 72 ? 3.85 13.82 9.195 1 98.62 72 THR B O 1
ATOM 1495 N N . LEU B 1 73 ? 3.881 12.258 10.758 1 98.44 73 LEU B N 1
ATOM 1496 C CA . LEU B 1 73 ? 2.436 12.219 10.953 1 98.44 73 LEU B CA 1
ATOM 1497 C C . LEU B 1 73 ? 2.059 12.641 12.367 1 98.44 73 LEU B C 1
ATOM 1499 O O . LEU B 1 73 ? 2.631 12.148 13.336 1 98.44 73 LEU B O 1
ATOM 1503 N N . ARG B 1 74 ? 1.188 13.531 12.406 1 97.44 74 ARG B N 1
ATOM 1504 C CA . ARG B 1 74 ? 0.594 13.953 13.664 1 97.44 74 ARG B CA 1
ATOM 1505 C C . ARG B 1 74 ? -0.916 13.742 13.664 1 97.44 74 ARG B C 1
ATOM 1507 O O . ARG B 1 74 ? -1.612 14.227 12.766 1 97.44 74 ARG B O 1
ATOM 1514 N N . ASP B 1 75 ? -1.425 13.07 14.734 1 96.75 75 ASP B N 1
ATOM 1515 C CA . ASP B 1 75 ? -2.857 12.797 14.734 1 96.75 75 ASP B CA 1
ATOM 1516 C C . ASP B 1 75 ? -3.602 13.766 15.656 1 96.75 75 ASP B C 1
ATOM 1518 O O . ASP B 1 75 ? -2.99 14.648 16.266 1 96.75 75 ASP B O 1
ATOM 1522 N N . GLU B 1 76 ? -4.957 13.594 15.797 1 96.06 76 GLU B N 1
ATOM 1523 C CA . GLU B 1 76 ? -5.855 14.531 16.453 1 96.06 76 GLU B CA 1
ATOM 1524 C C . GLU B 1 76 ? -5.668 14.508 17.969 1 96.06 76 GLU B C 1
ATOM 1526 O O . GLU B 1 76 ? -6.121 15.414 18.672 1 96.06 76 GLU B O 1
ATOM 1531 N N . ILE B 1 77 ? -5.016 13.531 18.438 1 95.06 77 ILE B N 1
ATOM 1532 C CA . ILE B 1 77 ? -4.852 13.461 19.875 1 95.06 77 ILE B CA 1
ATOM 1533 C C . ILE B 1 77 ? -3.418 13.828 20.25 1 95.06 77 ILE B C 1
ATOM 1535 O O . ILE B 1 77 ? -2.988 13.609 21.391 1 95.06 77 ILE B O 1
ATOM 1539 N N . GLY B 1 78 ? -2.66 14.227 19.328 1 92.75 78 GLY B N 1
ATOM 1540 C CA . GLY B 1 78 ? -1.354 14.805 19.609 1 92.75 78 GLY B CA 1
ATOM 1541 C C . GLY B 1 78 ? -0.214 13.82 19.422 1 92.75 78 GLY B C 1
ATOM 1542 O O . GLY B 1 78 ? 0.952 14.172 19.609 1 92.75 78 GLY B O 1
ATOM 1543 N N . ASN B 1 79 ? -0.545 12.602 19.094 1 95.5 79 ASN B N 1
ATOM 1544 C CA . ASN B 1 79 ? 0.531 11.68 18.766 1 95.5 79 ASN B CA 1
ATOM 1545 C C . ASN B 1 79 ? 1.265 12.109 17.5 1 95.5 79 ASN B C 1
ATOM 1547 O O . ASN B 1 79 ? 0.637 12.516 16.516 1 95.5 79 ASN B O 1
ATOM 1551 N N . GLU B 1 80 ? 2.602 12.086 17.594 1 97 80 GLU B N 1
ATOM 1552 C CA . GLU B 1 80 ? 3.441 12.469 16.469 1 97 80 GLU B CA 1
ATOM 1553 C C . GLU B 1 80 ? 4.586 11.477 16.266 1 97 80 GLU B C 1
ATOM 1555 O O . GLU B 1 80 ? 5.242 11.078 17.234 1 97 80 GLU B O 1
ATOM 1560 N N . ARG B 1 81 ? 4.789 11.102 15.039 1 98.25 81 ARG B N 1
ATOM 1561 C CA . ARG B 1 81 ? 5.898 10.211 14.703 1 98.25 81 ARG B CA 1
ATOM 1562 C C . ARG B 1 81 ? 6.527 10.609 13.367 1 98.25 81 ARG B C 1
ATOM 1564 O O . ARG B 1 81 ? 5.82 10.914 12.406 1 98.25 81 ARG B O 1
ATOM 1571 N N . THR B 1 82 ? 7.863 10.719 13.406 1 98.75 82 THR B N 1
ATOM 1572 C CA . THR B 1 82 ? 8.617 10.867 12.164 1 98.75 82 THR B CA 1
ATOM 1573 C C . THR B 1 82 ? 9.086 9.508 11.656 1 98.75 82 THR B C 1
ATOM 1575 O O . THR B 1 82 ? 9.805 8.789 12.359 1 98.75 82 THR B O 1
ATOM 1578 N N . LEU B 1 83 ? 8.672 9.219 10.469 1 98.75 83 LEU B N 1
ATOM 1579 C CA . LEU B 1 83 ? 8.969 7.918 9.867 1 98.75 83 LEU B CA 1
ATOM 1580 C C . LEU B 1 83 ? 10.039 8.047 8.789 1 98.75 83 LEU B C 1
ATOM 1582 O O . LEU B 1 83 ? 10.039 9.023 8.031 1 98.75 83 LEU B O 1
ATOM 1586 N N . GLY B 1 84 ? 10.93 7 8.781 1 98.62 84 GLY B N 1
ATOM 1587 C CA . GLY B 1 84 ? 11.914 6.895 7.711 1 98.62 84 GLY B CA 1
ATOM 1588 C C . GLY B 1 84 ? 11.664 5.715 6.789 1 98.62 84 GLY B C 1
ATOM 1589 O O . GLY B 1 84 ? 10.656 5.016 6.922 1 98.62 84 GLY B O 1
ATOM 1590 N N . PRO B 1 85 ? 12.656 5.559 5.805 1 98.44 85 PRO B N 1
ATOM 1591 C CA . PRO B 1 85 ? 12.469 4.52 4.789 1 98.44 85 PRO B CA 1
ATOM 1592 C C . PRO B 1 85 ? 12.211 3.145 5.398 1 98.44 85 PRO B C 1
ATOM 1594 O O . PRO B 1 85 ? 12.977 2.686 6.246 1 98.44 85 PRO B O 1
ATOM 1597 N N . GLY B 1 86 ? 11.125 2.527 4.938 1 97.88 86 GLY B N 1
ATOM 1598 C CA . GLY B 1 86 ? 10.781 1.188 5.3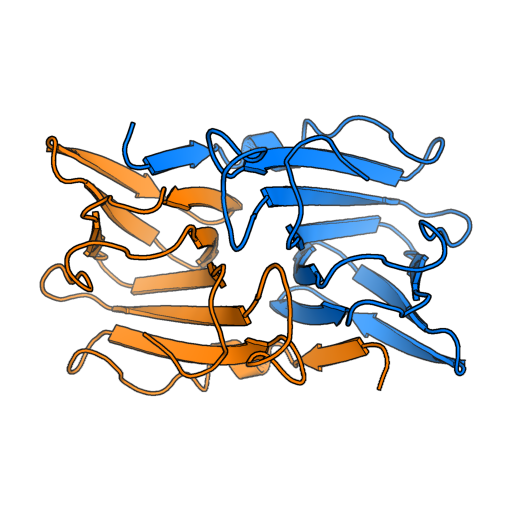91 1 97.88 86 GLY B CA 1
ATOM 1599 C C . GLY B 1 86 ? 9.828 1.184 6.57 1 97.88 86 GLY B C 1
ATOM 1600 O O . GLY B 1 86 ? 9.273 0.14 6.918 1 97.88 86 GLY B O 1
ATOM 1601 N N . GLU B 1 87 ? 9.625 2.287 7.219 1 98.5 87 GLU B N 1
ATOM 1602 C CA . GLU B 1 87 ? 8.602 2.365 8.25 1 98.5 87 GLU B CA 1
ATOM 1603 C C . GLU B 1 87 ? 7.219 2.59 7.645 1 98.5 87 GLU B C 1
ATOM 1605 O O . GLU B 1 87 ? 7.078 3.32 6.66 1 98.5 87 GLU B O 1
ATOM 1610 N N . SER B 1 88 ? 6.203 1.898 8.211 1 98.38 88 SER B N 1
ATOM 1611 C CA . SER B 1 88 ? 4.859 1.94 7.637 1 98.38 88 SER B CA 1
ATOM 1612 C C . SER B 1 88 ? 3.852 2.498 8.633 1 98.38 88 SER B C 1
ATOM 1614 O O . SER B 1 88 ? 4.156 2.645 9.82 1 98.38 88 SER B O 1
ATOM 1616 N N . PHE B 1 89 ? 2.715 2.893 8.109 1 98.69 89 PHE B N 1
ATOM 1617 C CA . PHE B 1 89 ? 1.633 3.469 8.898 1 98.69 89 PHE B CA 1
ATOM 1618 C C . PHE B 1 89 ? 0.278 2.98 8.398 1 98.69 89 PHE B C 1
ATOM 1620 O O . PHE B 1 89 ? 0.155 2.543 7.254 1 98.69 89 PHE B O 1
ATOM 1627 N N . PHE B 1 90 ? -0.693 2.969 9.25 1 98.69 90 PHE B N 1
ATOM 1628 C CA . PHE B 1 90 ? -2.098 2.705 8.961 1 98.69 90 PHE B CA 1
ATOM 1629 C C . PHE B 1 90 ? -2.992 3.744 9.625 1 98.69 90 PHE B C 1
ATOM 1631 O O . PHE B 1 90 ? -3.09 3.791 10.852 1 98.69 90 PHE B O 1
ATOM 1638 N N . ILE B 1 91 ? -3.592 4.578 8.805 1 98.38 91 ILE B N 1
ATOM 1639 C CA . ILE B 1 91 ? -4.523 5.605 9.258 1 98.38 91 ILE B CA 1
ATOM 1640 C C . ILE B 1 91 ? -5.945 5.051 9.242 1 98.38 91 ILE B C 1
ATOM 1642 O O . ILE B 1 91 ? -6.469 4.695 8.18 1 98.38 91 ILE B O 1
ATOM 1646 N N . HIS B 1 92 ? -6.531 5.078 10.445 1 98.12 92 HIS B N 1
ATOM 1647 C CA . HIS B 1 92 ? -7.883 4.539 10.547 1 98.12 92 HIS B CA 1
ATOM 1648 C C . HIS B 1 92 ? -8.922 5.582 10.156 1 98.12 92 HIS B C 1
ATOM 1650 O O . HIS B 1 92 ? -8.789 6.758 10.492 1 98.12 92 HIS B O 1
ATOM 1656 N N . ARG B 1 93 ? -9.938 5.066 9.422 1 97.12 93 ARG B N 1
ATOM 1657 C CA . ARG B 1 93 ? -11.023 5.953 9.039 1 97.12 93 ARG B CA 1
ATOM 1658 C C . ARG B 1 93 ? -11.586 6.684 10.258 1 97.12 93 ARG B C 1
ATOM 1660 O O . ARG B 1 93 ? -11.703 6.105 11.336 1 97.12 93 ARG B O 1
ATOM 1667 N N . GLY B 1 94 ? -11.922 7.984 9.977 1 96.12 94 GLY B N 1
ATOM 1668 C CA . GLY B 1 94 ? -12.445 8.812 11.047 1 96.12 94 GLY B CA 1
ATOM 1669 C C . GLY B 1 94 ? -11.375 9.633 11.75 1 96.12 94 GLY B C 1
ATOM 1670 O O . GLY B 1 94 ? -11.688 10.516 12.547 1 96.12 94 GLY B O 1
ATOM 1671 N N . SER B 1 95 ? -10.102 9.367 11.438 1 97.12 95 SER B N 1
ATOM 1672 C CA . SER B 1 95 ? -8.992 10.07 12.07 1 97.12 95 SER B CA 1
ATOM 1673 C C . SER B 1 95 ? -8.719 11.406 11.391 1 97.12 95 SER B C 1
ATOM 1675 O O . SER B 1 95 ? -9.047 11.586 10.211 1 97.12 95 SER B O 1
ATOM 1677 N N . GLU B 1 96 ? -8.18 12.273 12.141 1 97 96 GLU B N 1
ATOM 1678 C CA . GLU B 1 96 ? -7.52 13.461 11.602 1 97 96 GLU B CA 1
ATOM 1679 C C . GLU B 1 96 ? -6.004 13.352 11.719 1 97 96 GLU B C 1
ATOM 1681 O O . GLU B 1 96 ? -5.469 13.195 12.82 1 97 96 GLU B O 1
ATOM 1686 N N . VAL B 1 97 ? -5.359 13.414 10.586 1 97.25 97 VAL B N 1
ATOM 1687 C CA . VAL B 1 97 ? -3.908 13.258 10.57 1 97.25 97 VAL B CA 1
ATOM 1688 C C . VAL B 1 97 ? -3.283 14.344 9.695 1 97.25 97 VAL B C 1
ATOM 1690 O O . VAL B 1 97 ? -3.771 14.617 8.602 1 97.25 97 VAL B O 1
ATOM 1693 N N . LYS B 1 98 ? -2.246 14.945 10.18 1 96.94 98 LYS B N 1
ATOM 1694 C CA . LYS B 1 98 ? -1.464 15.906 9.398 1 96.94 98 LYS B CA 1
ATOM 1695 C C . LYS B 1 98 ? -0.106 15.32 9.023 1 96.94 98 LYS B C 1
ATOM 1697 O O . LYS B 1 98 ? 0.505 14.594 9.805 1 96.94 98 LYS B O 1
ATOM 1702 N N . PHE B 1 99 ? 0.347 15.742 7.836 1 97.75 99 PHE B N 1
ATOM 1703 C CA . PHE B 1 99 ? 1.632 15.305 7.297 1 97.75 99 PHE B CA 1
ATOM 1704 C C . PHE B 1 99 ? 2.588 16.484 7.164 1 97.75 99 PHE B C 1
ATOM 1706 O O . PHE B 1 99 ? 2.178 17.578 6.773 1 97.75 99 PHE B O 1
ATOM 1713 N N . SER B 1 100 ? 3.779 16.203 7.422 1 97.88 100 SER B N 1
ATOM 1714 C CA . SER B 1 100 ? 4.844 17.172 7.172 1 97.88 100 SER B CA 1
ATOM 1715 C C . SER B 1 100 ? 6.18 16.469 6.945 1 97.88 100 SER B C 1
ATOM 1717 O O . SER B 1 100 ? 6.281 15.25 7.082 1 97.88 100 SER B O 1
ATOM 1719 N N . SER B 1 101 ? 7.184 17.234 6.477 1 98.31 101 SER B N 1
ATOM 1720 C CA . SER B 1 101 ? 8.57 16.812 6.371 1 98.31 101 SER B CA 1
ATOM 1721 C C . SER B 1 101 ? 9.531 17.984 6.602 1 98.31 101 SER B C 1
ATOM 1723 O O . SER B 1 101 ? 9.227 19.109 6.227 1 98.31 101 SER B O 1
ATOM 1725 N N . THR B 1 102 ? 10.656 17.641 7.168 1 97.69 102 THR B N 1
ATOM 1726 C CA . THR B 1 102 ? 11.664 18.672 7.375 1 97.69 102 THR B CA 1
ATOM 1727 C C . THR B 1 102 ? 12.453 18.938 6.094 1 97.69 102 THR B C 1
ATOM 1729 O O . THR B 1 102 ? 13.102 19.969 5.949 1 97.69 102 THR B O 1
ATOM 1732 N N . ASP B 1 103 ? 12.547 18.031 5.211 1 97.88 103 ASP B N 1
ATOM 1733 C CA . ASP B 1 103 ? 13.188 18.156 3.902 1 97.88 103 ASP B CA 1
ATOM 1734 C C . ASP B 1 103 ? 12.273 17.625 2.799 1 97.88 103 ASP B C 1
ATOM 1736 O O . ASP B 1 103 ? 11.586 18.391 2.125 1 97.88 103 ASP B O 1
ATOM 1740 N N . TYR B 1 104 ? 12.125 16.406 2.684 1 98.19 104 TYR B N 1
ATOM 1741 C CA . TYR B 1 104 ? 11.141 15.781 1.804 1 98.19 104 TYR B CA 1
ATOM 1742 C C . TYR B 1 104 ? 10.859 14.352 2.232 1 98.19 104 TYR B C 1
ATOM 1744 O O . TYR B 1 104 ? 11.617 13.766 3.006 1 98.19 104 TYR B O 1
ATOM 1752 N N . GLY B 1 105 ? 9.797 13.828 1.8 1 98.25 105 GLY B N 1
ATOM 1753 C CA . GLY B 1 105 ? 9.43 12.43 1.968 1 98.25 105 GLY B CA 1
ATOM 1754 C C . GLY B 1 105 ? 8.594 11.891 0.827 1 98.25 105 GLY B C 1
ATOM 1755 O O . GLY B 1 105 ? 7.766 12.609 0.263 1 98.25 105 GLY B O 1
ATOM 1756 N N . VAL B 1 106 ? 8.844 10.625 0.488 1 98.19 106 VAL B N 1
ATOM 1757 C CA . VAL B 1 106 ? 8.086 9.914 -0.537 1 98.19 106 VAL B CA 1
ATOM 1758 C C . VAL B 1 106 ? 7.473 8.641 0.056 1 98.19 106 VAL B C 1
ATOM 1760 O O . VAL B 1 106 ? 8.148 7.902 0.775 1 98.19 106 VAL B O 1
ATOM 1763 N N . CYS B 1 107 ? 6.156 8.438 -0.251 1 98.5 107 CYS B N 1
ATOM 1764 C CA . CYS B 1 107 ? 5.48 7.238 0.231 1 98.5 107 CYS B CA 1
ATOM 1765 C C . CYS B 1 107 ? 4.785 6.508 -0.912 1 98.5 107 CYS B C 1
ATOM 1767 O O . CYS B 1 107 ? 4.266 7.141 -1.833 1 98.5 107 CYS B O 1
ATOM 1769 N N . TYR B 1 108 ? 4.805 5.203 -0.828 1 98.69 108 TYR B N 1
ATOM 1770 C CA . TYR B 1 108 ? 3.74 4.434 -1.464 1 98.69 108 TYR B CA 1
ATOM 1771 C C . TYR B 1 108 ? 2.582 4.207 -0.501 1 98.69 108 TYR B C 1
ATOM 1773 O O . TYR B 1 108 ? 2.781 3.742 0.623 1 98.69 108 TYR B O 1
ATOM 1781 N N . LYS B 1 109 ? 1.388 4.539 -0.909 1 98.62 109 LYS B N 1
ATOM 1782 C CA . LYS B 1 109 ? 0.196 4.414 -0.075 1 98.62 109 LYS B CA 1
ATOM 1783 C C . LYS B 1 109 ? -0.889 3.607 -0.783 1 98.62 109 LYS B C 1
ATOM 1785 O O . LYS B 1 109 ? -0.843 3.434 -2.004 1 98.62 109 LYS B O 1
ATOM 1790 N N . ALA B 1 110 ? -1.752 3.088 -0.024 1 98.88 110 ALA B N 1
ATOM 1791 C CA . ALA B 1 110 ? -3.002 2.488 -0.48 1 98.88 110 ALA B CA 1
ATOM 1792 C C . ALA B 1 110 ? -4.184 2.99 0.344 1 98.88 110 ALA B C 1
ATOM 1794 O O . ALA B 1 110 ? -4.094 3.096 1.569 1 98.88 110 ALA B O 1
ATOM 1795 N N . ALA B 1 111 ? -5.219 3.314 -0.347 1 98.56 111 ALA B N 1
ATOM 1796 C CA . ALA B 1 111 ? -6.406 3.822 0.337 1 98.56 111 ALA B CA 1
ATOM 1797 C C . ALA B 1 111 ? -7.645 3.014 -0.04 1 98.56 111 ALA B C 1
ATOM 1799 O O . ALA B 1 111 ? -7.824 2.646 -1.203 1 98.56 111 ALA B O 1
ATOM 1800 N N . ALA B 1 112 ? -8.523 2.783 0.931 1 98.31 112 ALA B N 1
ATOM 1801 C CA . ALA B 1 112 ? -9.773 2.059 0.725 1 98.31 112 ALA B CA 1
ATOM 1802 C C . ALA B 1 112 ? -10.867 2.988 0.203 1 98.31 112 ALA B C 1
ATOM 1804 O O . ALA B 1 112 ? -11.867 3.23 0.886 1 98.31 112 ALA B O 1
ATOM 1805 N N . ARG B 1 113 ? -10.703 3.424 -0.998 1 97.31 113 ARG B N 1
ATOM 1806 C CA . ARG B 1 113 ? -11.617 4.324 -1.686 1 97.31 113 ARG B CA 1
ATOM 1807 C C . ARG B 1 113 ? -11.492 4.188 -3.199 1 97.31 113 ARG B C 1
ATOM 1809 O O . ARG B 1 113 ? -10.555 3.551 -3.693 1 97.31 113 ARG B O 1
ATOM 1816 N N . PRO B 1 114 ? -12.547 4.789 -3.955 1 96.88 114 PRO B N 1
ATOM 1817 C CA . PRO B 1 114 ? -12.375 4.789 -5.41 1 96.88 114 PRO B CA 1
ATOM 1818 C C . PRO B 1 114 ? -11.242 5.699 -5.867 1 96.88 114 PRO B C 1
ATOM 1820 O O . PRO B 1 114 ? -10.938 6.699 -5.207 1 96.88 114 PRO B O 1
ATOM 1823 N N . GLN B 1 115 ? -10.656 5.242 -7 1 96.56 115 GLN B N 1
ATOM 1824 C CA . GLN B 1 115 ? -9.703 6.137 -7.652 1 96.56 115 GLN B CA 1
ATOM 1825 C C . GLN B 1 115 ? -10.344 7.48 -7.98 1 96.56 115 GLN B C 1
ATOM 1827 O O . GLN B 1 115 ? -11.484 7.531 -8.445 1 96.56 115 GLN B O 1
ATOM 1832 N N . GLY B 1 116 ? -9.648 8.492 -7.637 1 91.69 116 GLY B N 1
ATOM 1833 C CA . GLY B 1 116 ? -10.086 9.828 -8.016 1 91.69 116 GLY B CA 1
ATOM 1834 C C . GLY B 1 116 ? -11.023 10.461 -7.012 1 91.69 116 GLY B C 1
ATOM 1835 O O . GLY B 1 116 ? -11.492 11.586 -7.207 1 91.69 116 GLY B O 1
ATOM 1836 N N . LYS B 1 117 ? -11.328 9.734 -5.984 1 83.81 117 LYS B N 1
ATOM 1837 C CA . LYS B 1 117 ? -12.234 10.273 -4.977 1 83.81 117 LYS B CA 1
ATOM 1838 C C . LYS B 1 117 ? -11.492 10.578 -3.676 1 83.81 117 LYS B C 1
ATOM 1840 O O . LYS B 1 117 ? -10.953 9.672 -3.035 1 83.81 117 LYS B O 1
ATOM 1845 N N . LEU B 1 118 ? -11.172 11.828 -3.344 1 79.44 118 LEU B N 1
ATOM 1846 C CA . LEU B 1 118 ? -10.523 12.227 -2.1 1 79.44 118 LEU B CA 1
ATOM 1847 C C . LEU B 1 118 ? -11.562 12.57 -1.033 1 79.44 118 LEU B C 1
ATOM 1849 O O . LEU B 1 118 ? -12.602 13.148 -1.337 1 79.44 118 LEU B O 1
#

Organism: Zymoseptoria tritici (strain CBS 115943 / IPO323) (NCBI:txid336722)

Radius of gyration: 16.61 Å; Cα contacts (8 Å, |Δi|>4): 694; chains: 2; bounding box: 37×47×40 Å

InterPro domains:
  IPR010424 Acetate kinase EutQ [PTHR36169] (13-117)
  IPR011051 RmlC-like cupin domain superfamily [SSF51182] (8-106)
  IPR014710 RmlC-like jelly roll fold [G3DSA:2.60.120.10] (3-114)

pLDDT: mean 95.35, std 4.57, range [77.75, 98.88]

Nearest PDB structures (foldseek):
  5onn-assembly1_A  TM=8.054E-01  e=6.297E-05  Paenibacillus lautus
  5onm-assembly1_A  TM=8.049E-01  e=8.180E-05  Paenibacillus lautus
  5ono-assembly1_A  TM=8.047E-01  e=7.763E-05  Paenibacillus lautus
  2i45-assembly3_E  TM=7.553E-01  e=1.991E-05  Neisseria meningitidis
  2b8m-assembly1_A-2  TM=7.381E-01  e=2.455E-05  Methanocaldococcus jannaschii

Solvent-accessible surface area (backbone atoms only — not comparable to full-atom values): 11906 Å² total; per-residue (Å²): 122,54,58,48,78,42,58,48,63,55,72,73,67,44,47,71,65,77,53,95,39,27,23,42,36,77,74,48,50,46,74,68,38,92,77,44,78,30,23,30,21,33,30,39,38,36,36,33,52,54,80,70,45,56,90,47,65,32,86,37,38,31,32,36,34,29,63,38,58,32,41,30,42,34,39,80,84,67,53,70,48,77,37,40,57,53,20,31,40,34,39,38,53,70,22,36,49,32,37,33,21,91,57,33,21,32,31,47,32,35,33,28,32,48,62,90,58,131,121,55,58,48,76,42,60,46,64,57,72,75,68,46,44,71,66,72,56,97,38,27,22,42,37,76,74,47,50,47,74,67,41,92,76,47,84,29,22,31,21,33,30,39,35,38,35,34,50,54,79,70,44,56,89,46,63,31,86,38,37,32,31,35,34,28,64,40,58,32,39,30,43,33,39,80,83,67,52,70,50,77,37,39,58,54,19,32,42,34,40,39,52,70,24,37,50,30,38,34,22,90,58,34,20,31,31,46,34,35,34,26,34,48,61,91,60,131

Secondary structure (DSSP, 8-state):
--EEEE-GGGGG-PPB-SSTTEEEEEEEE-TTTTT-SS--EEEEEEEESSS-B--SB--S-EEEEEEEE-EEEEETTS-EEEE-TT-EEEEPTT-BEEEE-SSEEEEEEEESS-TT--/--EEEE-GGGGG-PPB-SSSSEEEEEEEE-TTTTT-SS--EEEEEEEESSS-B--SB--S-EEEEEEEE-EEEEETTS-EEEE-TT-EEEEPTT-BEEEE-SSEEEEEEEESS-TT--

Foldseek 3Di:
DVDDDDDPCVLVVFDDDPPDFKTKAFDDWDDPQVPDDQIKTKMKIKGFADDWDWPFFAQWKKKKFWQAAWKWKAWPVGDIDIDHGGDMDIDHGRITIIIHHNGMTMMIMMIRHGHPDD/DVDDDDDPCVLVVFDDDPPDFKTKAFDDWDDPQVPDDFIKTKMKIKGFADDWDWPAFAQWKKKKFWQAAWKWKAWPVGDIDIDHGGDMDIDHGRITIIIHHNGMTMMIMMIRHGHPDD

Sequence (236 aa):
MPVDFQSATERFKIPEAFGSHVFFRDIAGTKDADRAQDRLVGIWFRIEKGPEVGPGIHGYDECGVVWEGTVTLRDEIGNERTLGPGESFFIHRGSEVKFSSTDYGVCYKAAARPQGKLMPVDFQSATERFKIPEAFGSHVFFRDIAGTKDADRAQDRLVGIWFRIEKGPEVGPGIHGYDECGVVWEGTVTLRDEIGNERTLGPGESFFIHRGSEVKFSSTDYGVCYKAAARPQGKL